Protein AF-A0AAU4M0Y1-F1 (afdb_monomer_lite)

pLDDT: mean 75.31, std 27.26, range [20.7, 96.94]

Structure (mmCIF, N/CA/C/O backbone):
data_AF-A0AAU4M0Y1-F1
#
_entry.id   AF-A0AAU4M0Y1-F1
#
loop_
_atom_site.group_PDB
_atom_site.id
_atom_site.type_symbol
_atom_site.label_atom_id
_atom_site.label_alt_id
_atom_site.label_comp_id
_atom_site.label_asym_id
_atom_site.label_entity_id
_atom_site.label_seq_id
_atom_site.pdbx_PDB_ins_code
_atom_site.Cartn_x
_atom_site.Cartn_y
_atom_site.Cartn_z
_atom_site.occupancy
_atom_site.B_iso_or_equiv
_atom_site.auth_seq_id
_atom_site.auth_comp_id
_atom_site.auth_asym_id
_atom_site.auth_atom_id
_atom_site.pdbx_PDB_model_num
ATOM 1 N N . MET A 1 1 ? 3.001 1.649 -2.201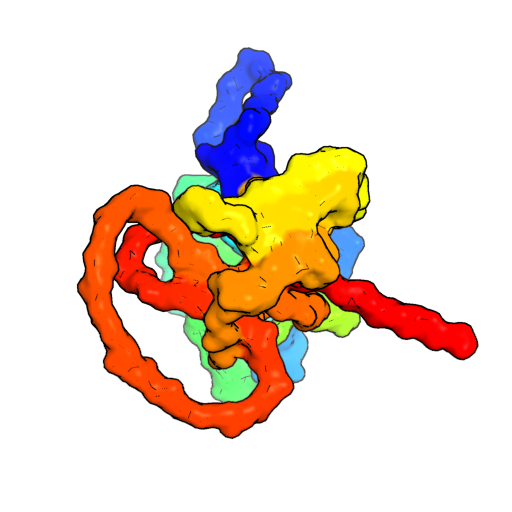 1.00 66.94 1 MET A N 1
ATOM 2 C CA . MET A 1 1 ? 3.760 1.224 -3.394 1.00 66.94 1 MET A CA 1
ATOM 3 C C . MET A 1 1 ? 4.485 2.400 -4.055 1.00 66.94 1 MET A C 1
ATOM 5 O O . MET A 1 1 ? 5.676 2.559 -3.821 1.00 66.94 1 MET A O 1
ATOM 9 N N . GLY A 1 2 ? 3.824 3.231 -4.867 1.00 78.31 2 GLY A N 1
ATOM 10 C CA . GLY A 1 2 ? 4.431 4.336 -5.617 1.00 78.31 2 GLY A CA 1
ATOM 11 C C . GLY A 1 2 ? 5.090 5.412 -4.747 1.00 78.31 2 GLY A C 1
ATOM 12 O O . GLY A 1 2 ? 6.121 5.948 -5.150 1.00 78.31 2 GLY A O 1
ATOM 13 N N . LEU A 1 3 ? 4.563 5.682 -3.545 1.00 83.44 3 LEU A N 1
ATOM 14 C CA . LEU A 1 3 ? 5.224 6.556 -2.562 1.00 83.44 3 LEU A CA 1
ATOM 15 C C . LEU A 1 3 ? 6.291 5.828 -1.728 1.00 83.44 3 LEU A C 1
ATOM 17 O O . LEU A 1 3 ? 7.414 6.308 -1.588 1.00 83.44 3 LEU A O 1
ATOM 21 N N . SER A 1 4 ? 5.916 4.686 -1.152 1.00 83.62 4 SER A N 1
ATOM 22 C CA . SER A 1 4 ? 6.562 4.025 -0.005 1.00 83.62 4 SER A CA 1
ATOM 23 C C . SER A 1 4 ? 7.632 2.978 -0.354 1.00 83.62 4 SER A C 1
ATOM 25 O O . SER A 1 4 ? 8.444 2.618 0.507 1.00 83.62 4 SER A O 1
ATOM 27 N N . TRP A 1 5 ? 7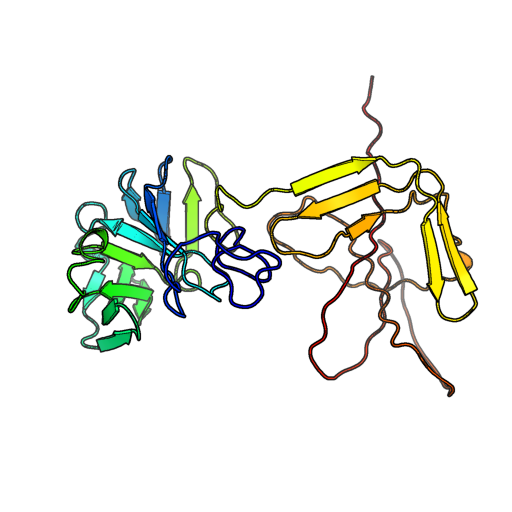.662 2.483 -1.599 1.00 80.38 5 TRP A N 1
ATOM 28 C CA . TRP A 1 5 ? 8.404 1.277 -1.989 1.00 80.38 5 TRP A CA 1
ATOM 29 C C . TRP A 1 5 ? 9.468 1.516 -3.079 1.00 80.38 5 TRP A C 1
ATOM 31 O O . TRP A 1 5 ? 9.304 2.351 -3.967 1.00 80.38 5 TRP A O 1
ATOM 41 N N . GLN A 1 6 ? 10.553 0.729 -3.022 1.00 83.12 6 GLN A N 1
ATOM 42 C CA . GLN A 1 6 ? 11.731 0.735 -3.915 1.00 83.12 6 GLN A CA 1
ATOM 43 C C . GLN A 1 6 ? 12.396 2.099 -4.168 1.00 83.12 6 GLN A C 1
ATOM 45 O O . GLN A 1 6 ? 13.455 2.355 -3.606 1.00 83.12 6 GLN A O 1
ATOM 50 N N . GLN A 1 7 ? 11.824 2.898 -5.072 1.00 84.62 7 GLN A N 1
ATOM 51 C CA . GLN A 1 7 ? 12.363 4.168 -5.578 1.00 84.62 7 GLN A CA 1
ATOM 52 C C . GLN A 1 7 ? 11.367 5.331 -5.430 1.00 84.62 7 GLN A C 1
ATOM 54 O O . GLN A 1 7 ? 11.648 6.441 -5.884 1.00 84.62 7 GLN A O 1
ATOM 59 N N . GLY A 1 8 ? 10.208 5.085 -4.804 1.00 84.75 8 GLY A N 1
ATOM 60 C CA . GLY A 1 8 ? 9.237 6.119 -4.452 1.00 84.75 8 GLY A CA 1
ATOM 61 C C . GLY A 1 8 ? 9.810 7.147 -3.462 1.00 84.75 8 GLY A C 1
ATOM 62 O O . GLY A 1 8 ? 10.750 6.824 -2.729 1.00 84.75 8 GLY A O 1
ATOM 63 N N . PRO A 1 9 ? 9.274 8.379 -3.417 1.00 87.00 9 PRO A N 1
ATOM 64 C CA . PRO A 1 9 ? 9.846 9.490 -2.651 1.00 87.00 9 PRO A CA 1
ATOM 65 C C . PRO A 1 9 ? 9.927 9.262 -1.132 1.00 87.00 9 PRO A C 1
ATOM 67 O O . PRO A 1 9 ? 10.815 9.817 -0.499 1.00 87.00 9 PRO A O 1
ATOM 70 N N . LEU A 1 10 ? 9.054 8.437 -0.540 1.00 86.69 10 LEU A N 1
ATOM 71 C CA . LEU A 1 10 ? 9.104 8.077 0.888 1.00 86.69 10 LEU A CA 1
ATOM 72 C C . LEU A 1 10 ? 9.943 6.815 1.157 1.00 86.69 10 LEU A C 1
ATOM 74 O O . LEU A 1 10 ? 10.062 6.380 2.300 1.00 86.69 10 LEU A O 1
ATOM 78 N N . SER A 1 11 ? 10.501 6.182 0.125 1.00 84.75 11 SER A N 1
ATOM 79 C CA . SER A 1 11 ? 11.307 4.969 0.270 1.00 84.75 11 SER A CA 1
ATOM 80 C C . SER A 1 11 ? 12.778 5.287 0.567 1.00 84.75 11 SER A C 1
ATOM 82 O O . SER A 1 11 ? 13.329 6.279 0.098 1.00 84.75 11 SER A O 1
ATOM 84 N N . ALA A 1 12 ? 13.464 4.383 1.271 1.00 80.69 12 ALA A N 1
ATOM 85 C CA . ALA A 1 12 ? 14.902 4.500 1.541 1.00 80.69 12 ALA A CA 1
ATOM 86 C C . ALA A 1 12 ? 15.802 4.366 0.286 1.00 80.69 12 ALA A C 1
ATOM 88 O O . ALA A 1 12 ? 17.021 4.462 0.401 1.00 80.69 12 ALA A O 1
ATOM 89 N N . GLY A 1 13 ? 15.220 4.112 -0.894 1.00 79.38 13 GLY A N 1
ATOM 90 C CA . GLY A 1 13 ? 15.908 4.016 -2.187 1.00 79.38 13 GLY A CA 1
ATOM 91 C C . GLY A 1 13 ? 15.445 5.060 -3.209 1.00 79.38 13 GLY A C 1
ATOM 92 O O . GLY A 1 13 ? 15.613 4.840 -4.410 1.00 79.38 13 GLY A O 1
ATOM 93 N N . ALA A 1 14 ? 14.837 6.163 -2.754 1.00 83.81 14 ALA A N 1
ATOM 94 C CA . ALA A 1 14 ? 14.358 7.248 -3.607 1.00 83.81 14 ALA A CA 1
ATOM 95 C C . ALA A 1 14 ? 15.442 7.758 -4.581 1.00 83.81 14 ALA A C 1
ATOM 97 O O . ALA A 1 14 ? 16.582 8.009 -4.194 1.00 83.81 14 ALA A O 1
ATOM 98 N N . ILE A 1 15 ? 15.072 7.936 -5.856 1.00 82.62 15 ILE A N 1
ATOM 99 C CA . ILE A 1 15 ? 15.963 8.523 -6.880 1.00 82.62 15 ILE A CA 1
ATOM 100 C C . ILE A 1 15 ? 16.085 10.047 -6.703 1.00 82.62 15 ILE A C 1
ATOM 102 O O . ILE A 1 15 ? 17.121 10.633 -7.015 1.00 82.62 15 ILE A O 1
ATOM 106 N N . GLY A 1 16 ? 15.014 10.693 -6.238 1.00 84.88 16 GLY A N 1
ATOM 107 C CA . GLY A 1 16 ? 14.979 12.123 -5.940 1.00 84.88 16 GLY A CA 1
ATOM 108 C C . GLY A 1 16 ? 15.247 12.426 -4.466 1.00 84.88 16 GLY A C 1
ATOM 109 O O . GLY A 1 16 ? 15.285 11.532 -3.626 1.00 84.88 16 GLY A O 1
ATOM 110 N N . HIS A 1 17 ? 15.369 13.713 -4.156 1.00 87.50 17 HIS A N 1
ATOM 111 C CA . HIS A 1 17 ? 15.377 14.242 -2.793 1.00 87.50 17 HIS A CA 1
ATOM 112 C C . HIS A 1 17 ? 14.301 15.327 -2.663 1.00 87.50 17 HIS A C 1
ATOM 114 O O . HIS A 1 17 ? 13.898 15.934 -3.657 1.00 87.50 17 HIS A O 1
ATOM 120 N N . PHE A 1 18 ? 13.839 15.577 -1.441 1.00 89.75 18 PHE A N 1
ATOM 121 C CA . PHE A 1 18 ? 12.934 16.688 -1.163 1.00 89.75 18 PHE A CA 1
ATOM 122 C C . PHE A 1 18 ? 13.712 18.006 -1.097 1.00 89.75 18 PHE A C 1
ATOM 124 O O . PHE A 1 18 ? 14.800 18.066 -0.528 1.00 89.75 18 PHE A O 1
ATOM 131 N N . LEU A 1 19 ? 13.139 19.067 -1.667 1.00 91.81 19 LEU A N 1
ATOM 132 C CA . LEU A 1 19 ? 13.702 20.417 -1.637 1.00 91.81 19 LEU A CA 1
ATOM 133 C C . LEU A 1 19 ? 13.168 21.170 -0.410 1.00 91.81 19 LEU A C 1
ATOM 135 O O . LEU A 1 19 ? 12.257 21.988 -0.520 1.00 91.81 19 LEU A O 1
ATOM 139 N N . THR A 1 20 ? 13.707 20.850 0.767 1.00 91.56 20 THR A N 1
ATOM 140 C CA . THR A 1 20 ? 13.341 21.469 2.052 1.00 91.56 20 THR A CA 1
ATOM 141 C C . THR A 1 20 ? 14.481 22.335 2.606 1.00 91.56 20 THR A C 1
ATOM 143 O O . THR A 1 20 ? 15.648 22.024 2.370 1.00 91.56 20 THR A O 1
ATOM 146 N N . PRO A 1 21 ? 14.180 23.420 3.351 1.00 90.00 21 PRO A N 1
ATOM 147 C CA . PRO A 1 21 ? 15.209 24.245 3.994 1.00 90.00 21 PRO A CA 1
ATOM 148 C C . PRO A 1 21 ? 15.873 23.536 5.186 1.00 90.00 21 PRO A C 1
ATOM 150 O O . PRO A 1 21 ? 17.018 23.829 5.517 1.00 90.00 21 PRO A O 1
ATOM 153 N N . GLU A 1 22 ? 15.163 22.593 5.809 1.00 91.56 22 GLU A N 1
ATOM 154 C CA . GLU A 1 22 ? 15.631 21.777 6.930 1.00 91.56 22 GLU A CA 1
ATOM 155 C C . GLU A 1 22 ? 15.702 20.290 6.530 1.00 91.56 22 GLU A C 1
ATOM 157 O O . GLU A 1 22 ? 14.944 19.857 5.650 1.00 91.56 22 GLU A O 1
ATOM 162 N N . PRO A 1 23 ? 16.582 19.478 7.151 1.00 85.75 23 PRO A N 1
ATOM 163 C CA . PRO A 1 23 ? 16.641 18.040 6.900 1.00 85.75 23 PRO A CA 1
ATOM 164 C C . PRO A 1 23 ? 15.363 17.324 7.357 1.00 85.75 23 PRO A C 1
ATOM 166 O O . PRO A 1 23 ? 14.960 17.431 8.514 1.00 85.75 23 PRO A O 1
ATOM 169 N N . LEU A 1 24 ? 14.757 16.535 6.468 1.00 85.94 24 LEU A N 1
ATOM 170 C CA . LEU A 1 24 ? 13.619 15.679 6.815 1.00 85.94 24 LEU A CA 1
ATOM 171 C C . LEU A 1 24 ? 14.018 14.524 7.758 1.00 85.94 24 LEU A C 1
ATOM 173 O O . LEU A 1 24 ? 15.169 14.072 7.735 1.00 85.94 24 LEU A O 1
ATOM 177 N N . PRO A 1 25 ? 13.074 13.993 8.561 1.00 86.06 25 PRO A N 1
ATOM 178 C CA . PRO A 1 25 ? 13.318 12.817 9.392 1.00 86.06 25 PRO A CA 1
ATOM 179 C C . PRO A 1 25 ? 13.668 11.583 8.545 1.00 86.06 25 PRO A C 1
ATOM 181 O O . PRO A 1 25 ? 13.141 11.384 7.453 1.00 86.06 25 PRO A O 1
ATOM 184 N N . GLN A 1 26 ? 14.503 10.690 9.095 1.00 81.88 26 GLN A N 1
ATOM 185 C CA . GLN A 1 26 ? 14.948 9.446 8.431 1.00 81.88 26 GLN A CA 1
ATOM 186 C C . GLN A 1 26 ? 13.803 8.511 7.996 1.00 81.88 26 GLN A C 1
ATOM 188 O O . GLN A 1 26 ? 14.001 7.626 7.164 1.00 81.88 26 GLN A O 1
ATOM 193 N N . ARG A 1 27 ? 12.625 8.660 8.606 1.00 85.50 27 ARG A N 1
ATOM 194 C CA . ARG A 1 27 ? 11.377 7.999 8.230 1.00 85.50 27 ARG A CA 1
ATOM 195 C C . ARG A 1 27 ? 10.296 9.069 8.221 1.00 85.50 27 ARG A C 1
ATOM 197 O O . ARG A 1 27 ? 9.998 9.636 9.267 1.00 85.50 27 ARG A O 1
ATOM 204 N N . LEU A 1 28 ? 9.734 9.329 7.047 1.00 88.50 28 LEU A N 1
ATOM 205 C CA . LEU A 1 28 ? 8.568 10.185 6.879 1.00 88.50 28 LEU A CA 1
ATOM 206 C C . LEU A 1 28 ? 7.362 9.283 6.622 1.00 88.50 28 LEU A C 1
ATOM 208 O O . LEU A 1 28 ? 7.306 8.602 5.598 1.00 88.50 28 LEU A O 1
ATOM 212 N N . LEU A 1 29 ? 6.441 9.236 7.580 1.00 90.81 29 LEU A N 1
ATOM 213 C CA . LEU A 1 29 ? 5.142 8.598 7.391 1.00 90.81 29 LEU A CA 1
ATOM 214 C C . LEU A 1 29 ? 4.234 9.550 6.609 1.00 90.81 29 LEU A C 1
ATOM 216 O O . LEU A 1 29 ? 4.338 10.767 6.757 1.00 90.81 29 LEU A O 1
ATOM 220 N N . PHE A 1 30 ? 3.340 8.995 5.798 1.00 91.38 30 PHE A N 1
ATOM 221 C CA . PHE A 1 30 ? 2.279 9.751 5.143 1.00 91.38 30 PHE A CA 1
ATOM 222 C C . PHE A 1 30 ? 0.971 8.979 5.270 1.00 91.38 30 PHE A C 1
ATOM 224 O O . PHE A 1 30 ? 0.942 7.777 5.009 1.00 91.38 30 PHE A O 1
ATOM 231 N N . ALA A 1 31 ? -0.089 9.665 5.676 1.00 92.56 31 ALA A N 1
ATOM 232 C CA . ALA A 1 31 ? -1.438 9.133 5.742 1.00 92.56 31 ALA A CA 1
ATOM 233 C C . ALA A 1 31 ? -2.330 9.927 4.780 1.00 92.56 31 ALA A C 1
ATOM 235 O O . ALA A 1 31 ? -2.195 11.147 4.673 1.00 92.56 31 ALA A O 1
ATOM 236 N N . GLU A 1 32 ? -3.231 9.248 4.072 1.00 92.38 32 GLU A N 1
ATOM 237 C CA . GLU A 1 32 ? -4.265 9.911 3.274 1.00 92.38 32 GLU A CA 1
ATOM 238 C C . GLU A 1 32 ? -5.636 9.251 3.424 1.00 92.38 32 GLU A C 1
ATOM 240 O O . GLU A 1 32 ? -5.755 8.058 3.696 1.00 92.38 32 GLU A O 1
ATOM 245 N N . TRP A 1 33 ? -6.688 10.036 3.201 1.00 92.62 33 TRP A N 1
ATOM 246 C CA . TRP A 1 33 ? -8.061 9.544 3.131 1.00 92.62 33 TRP A CA 1
ATOM 247 C C . TRP A 1 33 ? -8.299 8.784 1.827 1.00 92.62 33 TRP A C 1
ATOM 249 O O . TRP A 1 33 ? -8.140 9.339 0.734 1.00 92.62 33 TRP A O 1
ATOM 259 N N . LEU A 1 34 ? -8.738 7.531 1.934 1.00 90.75 34 LEU A N 1
ATOM 260 C CA . LEU A 1 34 ? -9.094 6.712 0.785 1.00 90.75 34 LEU A CA 1
ATOM 261 C C . LEU A 1 34 ? -10.359 7.272 0.126 1.00 90.75 34 LEU A C 1
ATOM 263 O O . LEU A 1 34 ? -11.446 7.244 0.689 1.00 90.75 34 LEU A O 1
ATOM 267 N N . ARG A 1 35 ? -10.232 7.768 -1.107 1.00 88.31 35 ARG A N 1
ATOM 268 C CA . ARG A 1 35 ? -11.318 8.441 -1.852 1.00 88.31 35 ARG A CA 1
ATOM 269 C C . ARG A 1 35 ? -12.340 7.477 -2.480 1.00 88.31 35 ARG A C 1
ATOM 271 O O . ARG A 1 35 ? -12.851 7.760 -3.561 1.00 88.31 35 ARG A O 1
ATOM 278 N N . ARG A 1 36 ? -12.544 6.312 -1.866 1.00 90.75 36 ARG A N 1
ATOM 279 C CA . ARG A 1 36 ? -13.401 5.214 -2.334 1.00 90.75 36 ARG A CA 1
ATOM 280 C C . ARG A 1 36 ? -13.689 4.251 -1.186 1.00 90.75 36 ARG A C 1
ATOM 282 O O . ARG A 1 36 ? -12.865 4.097 -0.285 1.00 90.75 36 ARG A O 1
ATOM 289 N N . ARG A 1 37 ? -14.831 3.582 -1.249 1.00 94.44 37 ARG A N 1
ATOM 290 C CA . ARG A 1 37 ? -15.280 2.607 -0.259 1.00 94.44 37 ARG A CA 1
ATOM 291 C C . ARG A 1 37 ? -14.366 1.387 -0.235 1.00 94.44 37 ARG A C 1
ATOM 293 O O . ARG A 1 37 ? -13.999 0.861 -1.288 1.00 94.44 37 ARG A O 1
ATOM 300 N N . MET A 1 38 ? -14.049 0.889 0.955 1.00 94.94 38 MET A N 1
ATOM 301 C CA . MET A 1 38 ? -13.261 -0.326 1.140 1.00 94.94 38 MET A CA 1
ATOM 302 C C . MET A 1 38 ? -13.944 -1.281 2.115 1.00 94.94 38 MET A C 1
ATOM 304 O O . MET A 1 38 ? -14.586 -0.859 3.074 1.00 94.94 38 MET A O 1
ATOM 308 N N . ARG A 1 39 ? -13.837 -2.586 1.842 1.00 95.94 39 ARG A N 1
ATOM 309 C CA . ARG A 1 39 ? -14.589 -3.629 2.555 1.00 95.94 39 ARG A CA 1
ATOM 310 C C . ARG A 1 39 ? -13.750 -4.880 2.786 1.00 95.94 39 ARG A C 1
ATOM 312 O O . ARG A 1 39 ? -12.937 -5.246 1.933 1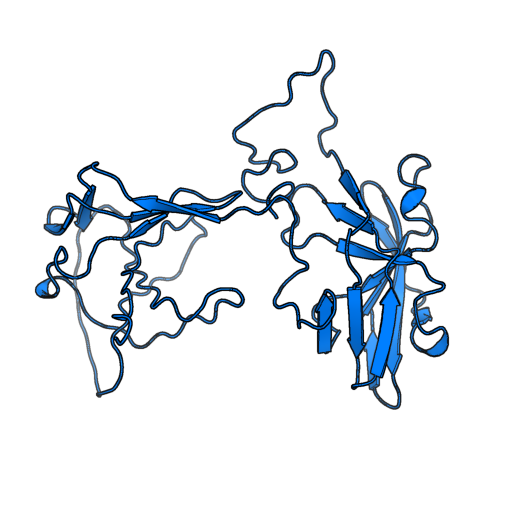.00 95.94 39 ARG A O 1
ATOM 319 N N . VAL A 1 40 ? -13.968 -5.559 3.910 1.00 95.88 40 VAL A N 1
ATOM 320 C CA . VAL A 1 40 ? -13.188 -6.729 4.353 1.00 95.88 40 VAL A CA 1
ATOM 321 C C . VAL A 1 40 ? -14.104 -7.933 4.559 1.00 95.88 40 VAL A C 1
ATOM 323 O O . VAL A 1 40 ? -15.144 -7.825 5.209 1.00 95.88 40 VAL A O 1
ATOM 326 N N . LYS A 1 41 ? -13.715 -9.093 4.012 1.00 95.44 41 LYS A N 1
ATOM 327 C CA . LYS A 1 41 ? -14.487 -10.340 4.081 1.00 95.44 41 LYS A CA 1
ATOM 328 C C . LYS A 1 41 ? -13.723 -11.456 4.796 1.00 95.44 41 LYS A C 1
ATOM 330 O O . LYS A 1 41 ? -12.579 -11.756 4.438 1.00 95.44 41 LYS A O 1
ATOM 335 N N . PHE A 1 42 ? -14.380 -12.105 5.755 1.00 96.25 42 PHE A N 1
ATOM 336 C CA . PHE A 1 42 ? -13.848 -13.224 6.535 1.00 96.25 42 PHE A CA 1
ATOM 337 C C . PHE A 1 42 ? -14.964 -14.222 6.875 1.00 96.25 42 PHE A C 1
ATOM 339 O O . PHE A 1 42 ? -16.046 -13.831 7.302 1.00 96.25 42 PHE A O 1
ATOM 346 N N . ASN A 1 43 ? -14.706 -15.510 6.640 1.00 94.50 43 ASN A N 1
ATOM 347 C CA . ASN A 1 43 ? -15.674 -16.609 6.722 1.00 94.50 43 ASN A CA 1
ATOM 348 C C . ASN A 1 43 ? -16.990 -16.333 5.964 1.00 94.50 43 ASN A C 1
ATOM 350 O O . ASN A 1 43 ? -18.083 -16.579 6.460 1.00 94.50 43 ASN A O 1
ATOM 354 N N . ASP A 1 44 ? -16.861 -15.752 4.769 1.00 91.75 44 ASP A N 1
ATOM 355 C CA . ASP A 1 44 ? -17.954 -15.260 3.919 1.00 91.75 44 ASP A CA 1
ATOM 356 C C . ASP A 1 44 ? -18.883 -14.171 4.508 1.00 91.75 44 ASP A C 1
ATOM 358 O O . ASP A 1 44 ? -19.766 -13.688 3.789 1.00 91.75 44 ASP A O 1
ATOM 362 N N . THR A 1 45 ? -18.603 -13.671 5.713 1.00 94.31 45 THR A N 1
ATOM 363 C CA . THR A 1 45 ? -19.214 -12.473 6.317 1.00 94.31 45 THR A CA 1
ATOM 364 C C . THR A 1 45 ? -18.417 -11.210 5.967 1.00 94.31 45 THR A C 1
ATOM 366 O O . THR A 1 45 ? -17.193 -11.251 5.819 1.00 94.31 45 THR A O 1
ATOM 369 N N . TRP A 1 46 ? -19.100 -10.071 5.824 1.00 96.00 46 TRP A N 1
ATOM 370 C CA . TRP A 1 46 ? -18.465 -8.750 5.767 1.00 96.00 46 TRP A CA 1
ATOM 371 C C . TRP A 1 46 ? -18.207 -8.265 7.193 1.00 96.00 46 TRP A C 1
ATOM 373 O O . TRP A 1 46 ? -19.162 -8.064 7.932 1.00 96.00 46 TRP A O 1
ATOM 383 N N . ILE A 1 47 ? -16.939 -8.108 7.575 1.00 96.38 47 ILE A N 1
ATOM 384 C CA . ILE A 1 47 ? -16.553 -7.736 8.951 1.00 96.38 47 ILE A CA 1
ATOM 385 C C . ILE A 1 47 ? -16.176 -6.257 9.097 1.00 96.38 47 ILE A C 1
ATOM 387 O O . ILE A 1 47 ? -16.059 -5.768 10.214 1.00 96.38 47 ILE A O 1
ATOM 391 N N . ALA A 1 48 ? -15.948 -5.561 7.982 1.00 96.75 48 ALA A N 1
ATOM 392 C CA . ALA A 1 48 ? -15.728 -4.120 7.939 1.00 96.75 48 ALA A CA 1
ATOM 393 C C . ALA A 1 48 ? -16.167 -3.570 6.575 1.00 96.75 48 ALA A C 1
ATOM 395 O O . ALA A 1 48 ? -15.910 -4.207 5.544 1.00 96.75 48 ALA A O 1
ATOM 396 N N . ASP A 1 49 ? -16.819 -2.410 6.561 1.00 96.94 49 ASP A N 1
ATOM 397 C CA . ASP A 1 49 ? -17.372 -1.784 5.355 1.00 96.94 49 ASP A CA 1
ATOM 398 C C . ASP A 1 49 ? -17.433 -0.258 5.546 1.00 96.94 49 ASP A C 1
ATOM 400 O O . ASP A 1 49 ? -18.266 0.234 6.298 1.00 96.94 49 ASP A O 1
ATOM 404 N N . SER A 1 50 ? -16.512 0.484 4.918 1.00 96.81 50 SER A N 1
ATOM 405 C CA . SER A 1 50 ? -16.247 1.891 5.253 1.00 96.81 50 SER A CA 1
ATOM 406 C C . SER A 1 50 ? -15.928 2.757 4.032 1.00 96.81 50 SER A C 1
ATOM 408 O O . SER A 1 50 ? -15.186 2.350 3.135 1.00 96.81 50 SER A O 1
ATOM 410 N N . GLU A 1 51 ? -16.427 3.994 4.038 1.00 95.94 51 GLU A N 1
ATOM 411 C CA . GLU A 1 51 ? -15.993 5.099 3.159 1.00 95.94 51 GLU A CA 1
ATOM 412 C C . GLU A 1 51 ? -15.010 6.057 3.870 1.00 95.94 51 GLU A C 1
ATOM 414 O O . GLU A 1 51 ? -14.460 6.970 3.261 1.00 95.94 51 GLU A O 1
ATOM 419 N N . ASN A 1 52 ? -14.757 5.831 5.162 1.00 95.50 52 ASN A N 1
ATOM 420 C CA . ASN A 1 52 ? -14.025 6.698 6.087 1.00 95.50 52 ASN A CA 1
ATOM 421 C C . ASN A 1 52 ? -12.628 6.121 6.415 1.00 95.50 52 ASN A C 1
ATOM 423 O O . ASN A 1 52 ? -12.158 6.203 7.549 1.00 95.50 52 ASN A O 1
ATOM 427 N N . VAL A 1 53 ? 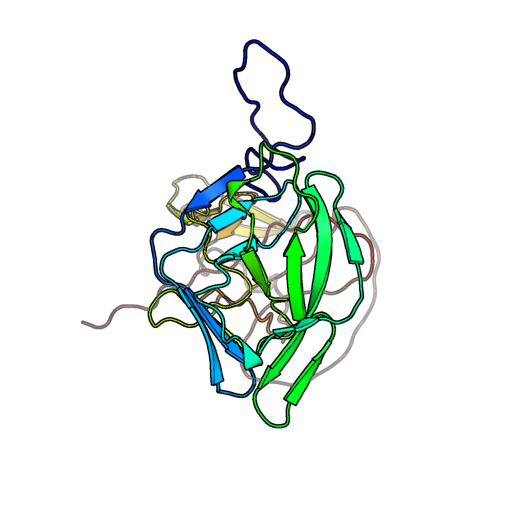-11.964 5.477 5.446 1.00 95.12 53 VAL A N 1
ATOM 428 C CA . VAL A 1 53 ? -10.694 4.741 5.635 1.00 95.12 53 VAL A CA 1
ATOM 429 C C . VAL A 1 53 ? -9.477 5.645 5.426 1.00 95.12 53 VAL A C 1
ATOM 431 O O . VAL A 1 53 ? -9.423 6.410 4.463 1.00 95.12 53 VAL A O 1
ATOM 434 N N . ILE A 1 54 ? -8.456 5.508 6.278 1.00 94.62 54 ILE A N 1
ATOM 435 C CA . ILE A 1 54 ? -7.138 6.140 6.087 1.00 94.62 54 ILE A CA 1
ATOM 436 C C . ILE A 1 54 ? -6.145 5.103 5.557 1.00 94.62 54 ILE A C 1
ATOM 438 O O . ILE A 1 54 ? -6.034 4.021 6.122 1.00 94.62 54 ILE A O 1
ATOM 442 N N . VAL A 1 55 ? -5.377 5.413 4.514 1.00 92.44 55 VAL A N 1
ATOM 443 C CA . VAL A 1 55 ? -4.244 4.589 4.068 1.00 92.44 55 VAL A CA 1
ATOM 444 C C . VAL A 1 55 ? -2.948 5.159 4.632 1.00 92.44 55 VAL A C 1
ATOM 446 O O . VAL A 1 55 ? -2.598 6.307 4.369 1.00 92.44 55 VAL A O 1
ATOM 449 N N . LEU A 1 56 ? -2.214 4.339 5.387 1.00 92.25 56 LEU A N 1
ATOM 450 C CA . LEU A 1 56 ? -0.889 4.666 5.905 1.00 92.25 56 LEU A CA 1
ATOM 451 C C . LEU A 1 56 ? 0.213 4.128 4.980 1.00 92.25 56 LEU A C 1
ATOM 453 O O . LEU A 1 56 ? 0.343 2.918 4.758 1.00 92.25 56 LEU A O 1
ATOM 457 N N . HIS A 1 57 ? 1.064 5.037 4.516 1.00 90.44 57 HIS A N 1
ATOM 458 C CA . HIS A 1 57 ? 2.247 4.774 3.709 1.00 90.44 57 HIS A CA 1
ATOM 459 C C . HIS A 1 57 ? 3.507 4.826 4.585 1.00 90.44 57 HIS A C 1
ATOM 461 O O . HIS A 1 57 ? 3.992 5.893 4.964 1.00 90.44 57 HIS A O 1
ATOM 467 N N . GLU A 1 58 ? 4.069 3.656 4.894 1.00 88.38 58 GLU A N 1
ATOM 468 C CA . GLU A 1 58 ? 5.299 3.539 5.683 1.00 88.38 58 GLU A CA 1
ATOM 469 C C . GLU A 1 58 ? 6.548 3.339 4.799 1.00 88.38 58 GLU A C 1
ATOM 471 O O . GLU A 1 58 ? 6.557 2.432 3.957 1.00 88.38 58 GLU A O 1
ATOM 476 N N . PRO A 1 59 ? 7.653 4.078 5.036 1.00 84.88 59 PRO A N 1
ATOM 477 C CA . PRO A 1 59 ? 8.929 3.872 4.354 1.00 84.88 59 PRO A CA 1
ATOM 478 C C . PRO A 1 59 ? 9.404 2.419 4.418 1.00 84.88 59 PRO A C 1
ATOM 480 O O . PRO A 1 59 ? 9.675 1.889 5.502 1.00 84.88 59 PRO A O 1
ATOM 483 N N . GLY A 1 60 ? 9.540 1.787 3.249 1.00 74.31 60 GLY A N 1
ATOM 484 C CA . GLY A 1 60 ? 10.045 0.421 3.120 1.00 74.31 60 GLY A CA 1
ATOM 485 C C . GLY A 1 60 ? 9.012 -0.691 3.329 1.00 74.31 60 GLY A C 1
ATOM 486 O O . GLY A 1 60 ? 9.410 -1.854 3.387 1.00 74.31 60 GLY A O 1
ATOM 487 N N . ARG A 1 61 ? 7.706 -0.389 3.406 1.00 76.56 61 ARG A N 1
ATOM 488 C CA . ARG A 1 61 ? 6.654 -1.418 3.312 1.00 76.56 61 ARG A CA 1
ATOM 489 C C . ARG A 1 61 ? 6.175 -1.611 1.874 1.00 76.56 61 ARG A C 1
ATOM 491 O O . ARG A 1 61 ? 6.097 -0.670 1.093 1.00 76.56 61 ARG A O 1
ATOM 498 N N . TYR A 1 62 ? 5.870 -2.864 1.533 1.00 62.78 62 TYR A N 1
ATOM 499 C CA . TYR A 1 62 ? 5.378 -3.258 0.207 1.00 62.78 62 TYR A CA 1
ATOM 500 C C . TYR A 1 62 ? 3.870 -3.012 0.035 1.00 62.78 62 TYR A C 1
ATOM 502 O O . TYR A 1 62 ? 3.432 -2.587 -1.028 1.00 62.78 62 TYR A O 1
ATOM 510 N N . ARG A 1 63 ? 3.088 -3.274 1.089 1.00 72.56 63 ARG A N 1
ATOM 511 C CA . ARG A 1 63 ? 1.653 -2.975 1.182 1.00 72.56 63 ARG A CA 1
ATOM 512 C C . ARG A 1 63 ? 1.479 -1.705 2.006 1.00 72.56 63 ARG A C 1
ATOM 514 O O . ARG A 1 63 ? 2.036 -1.622 3.099 1.00 72.56 63 ARG A O 1
ATOM 521 N N . ASP A 1 64 ? 0.682 -0.783 1.491 1.00 79.12 64 ASP A N 1
ATOM 522 C CA . ASP A 1 64 ? 0.148 0.361 2.225 1.00 79.12 64 ASP A CA 1
ATOM 523 C C . ASP A 1 64 ? -1.055 -0.105 3.069 1.00 79.12 64 ASP A C 1
ATOM 525 O O . ASP A 1 64 ? -1.788 -1.015 2.664 1.00 79.12 64 ASP A O 1
ATOM 529 N N . SER A 1 65 ? -1.203 0.439 4.275 1.00 86.19 65 SER A N 1
ATOM 530 C CA . SER A 1 65 ? -2.023 -0.158 5.340 1.00 86.19 65 SER A CA 1
ATOM 531 C C . SER A 1 65 ? -3.353 0.600 5.512 1.00 86.19 65 SER A C 1
ATOM 533 O O . SER A 1 65 ? -3.307 1.754 5.934 1.00 86.19 65 SER A O 1
ATOM 535 N N . PRO A 1 66 ? -4.519 0.009 5.180 1.00 92.69 66 PRO A N 1
ATOM 536 C CA . PRO A 1 66 ? -5.837 0.623 5.337 1.00 92.69 66 PRO A CA 1
ATOM 537 C C . PRO A 1 66 ? -6.356 0.517 6.781 1.00 92.69 66 PRO A C 1
ATOM 539 O O . PRO A 1 66 ? -6.584 -0.573 7.297 1.00 92.69 66 PRO A O 1
ATOM 542 N N . TYR A 1 67 ? -6.582 1.669 7.401 1.00 95.25 67 TYR A N 1
ATOM 543 C CA . TYR A 1 67 ? -7.063 1.853 8.764 1.00 95.25 67 TYR A CA 1
ATOM 544 C C . TYR A 1 67 ? -8.540 2.274 8.765 1.00 95.25 67 TYR A C 1
ATOM 546 O O . TYR A 1 67 ? -8.892 3.443 8.553 1.00 95.25 67 TYR A O 1
ATOM 554 N N . PHE A 1 68 ? -9.401 1.288 9.000 1.00 96.94 68 PHE A N 1
ATOM 555 C CA . PHE A 1 68 ? -10.850 1.418 9.151 1.00 96.94 68 PHE A CA 1
ATOM 556 C C . PHE A 1 68 ? -11.168 2.045 10.515 1.00 96.94 68 PHE A C 1
ATOM 558 O O . PHE A 1 68 ? -10.518 1.674 11.494 1.00 96.94 68 PHE A O 1
ATOM 565 N N . PRO A 1 69 ? -12.124 2.979 10.623 1.00 96.88 69 PRO A N 1
ATOM 566 C CA . PRO A 1 69 ? -12.555 3.488 11.920 1.00 96.88 69 PRO A CA 1
ATOM 567 C C . PRO A 1 69 ? -13.350 2.397 12.652 1.00 96.88 69 PRO A C 1
ATOM 569 O O . PRO A 1 69 ? -13.981 1.552 12.010 1.00 96.88 69 PRO A O 1
ATOM 572 N N . ARG A 1 70 ? -13.288 2.356 13.986 1.00 94.81 70 ARG A N 1
ATOM 573 C CA . ARG A 1 70 ? -13.832 1.215 14.737 1.00 94.81 70 ARG A CA 1
ATOM 574 C C . ARG A 1 70 ? -15.360 1.095 14.667 1.00 94.81 70 ARG A C 1
ATOM 576 O O . ARG A 1 70 ? -15.856 -0.016 14.806 1.00 94.81 70 ARG A O 1
ATOM 583 N N . GLU A 1 71 ? -16.088 2.178 14.396 1.00 95.31 71 GLU A N 1
ATOM 584 C CA . GLU A 1 71 ? -17.538 2.147 14.158 1.00 95.31 71 GLU A CA 1
ATOM 585 C C . GLU A 1 71 ? -17.955 1.431 12.856 1.00 95.31 71 GLU A C 1
ATOM 587 O O . GLU A 1 71 ? -19.070 0.920 12.784 1.00 95.31 71 GLU A O 1
ATOM 592 N N . ASP A 1 72 ? -17.062 1.329 11.863 1.00 96.69 72 ASP A N 1
ATOM 593 C CA . ASP A 1 72 ? -17.322 0.651 10.579 1.00 96.69 72 ASP A CA 1
ATOM 594 C C . ASP A 1 72 ? -16.845 -0.822 10.576 1.00 96.69 72 ASP A C 1
ATOM 596 O O . ASP A 1 72 ? -16.732 -1.455 9.518 1.00 96.69 72 ASP A O 1
ATOM 600 N N . VAL A 1 73 ? -16.530 -1.373 11.755 1.00 96.62 73 VAL A N 1
ATOM 601 C CA . VAL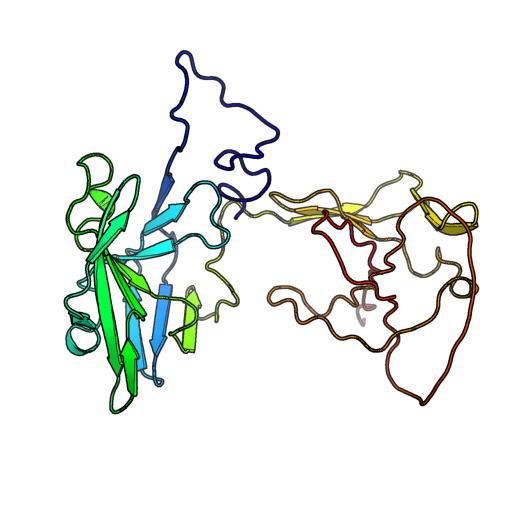 A 1 73 ? -16.093 -2.761 11.973 1.00 96.62 73 VAL A CA 1
ATOM 602 C C . VAL A 1 73 ? -17.103 -3.482 12.868 1.00 96.62 73 VAL A C 1
ATOM 604 O O . VAL A 1 73 ? -17.539 -2.942 13.880 1.00 96.62 73 VAL A O 1
ATOM 607 N N . ASP A 1 74 ? -17.451 -4.724 12.525 1.00 94.75 74 ASP A N 1
ATOM 608 C CA . ASP A 1 74 ? -18.362 -5.559 13.317 1.00 94.75 74 ASP A CA 1
ATOM 609 C C . ASP A 1 74 ? -17.819 -5.754 14.748 1.00 94.75 74 ASP A C 1
ATOM 611 O O . ASP A 1 74 ? -16.758 -6.354 14.955 1.00 94.75 74 ASP A O 1
ATOM 615 N N . GLU A 1 75 ? -18.560 -5.254 15.746 1.00 85.31 75 GLU A N 1
ATOM 616 C CA . GLU A 1 75 ? -18.196 -5.320 17.168 1.00 85.31 75 GLU A CA 1
ATOM 617 C C . GLU A 1 75 ? -17.918 -6.755 17.645 1.00 85.31 75 GLU A C 1
ATOM 619 O O . GLU A 1 75 ? -17.066 -6.975 18.509 1.00 85.31 75 GLU A O 1
ATOM 624 N N . THR A 1 76 ? -18.612 -7.742 17.070 1.00 90.56 76 THR A N 1
ATOM 625 C CA . THR A 1 76 ? -18.483 -9.161 17.424 1.00 90.56 76 THR A CA 1
ATOM 626 C C . THR A 1 76 ? -17.294 -9.838 16.744 1.00 90.56 76 THR A C 1
ATOM 628 O O . THR A 1 76 ? -16.832 -10.885 17.207 1.00 90.56 76 THR A O 1
ATOM 631 N N . ALA A 1 77 ? -16.751 -9.236 15.681 1.00 93.00 77 ALA A N 1
ATOM 632 C CA . ALA A 1 77 ? -15.639 -9.801 14.929 1.00 93.00 77 ALA A CA 1
ATOM 633 C C . ALA A 1 77 ? -14.271 -9.590 15.601 1.00 93.00 77 ALA A C 1
ATOM 635 O O . ALA A 1 77 ? -13.343 -10.331 15.284 1.00 93.00 77 ALA A O 1
ATOM 636 N N . LEU A 1 78 ? -14.108 -8.620 16.514 1.00 94.69 78 LEU A N 1
ATOM 637 C CA . LEU A 1 78 ? -12.810 -8.262 17.110 1.00 94.69 78 LEU A CA 1
ATOM 638 C C . LEU A 1 78 ? -12.675 -8.648 18.592 1.00 94.69 78 LEU A C 1
ATOM 640 O O . LEU A 1 78 ? -13.004 -7.869 19.487 1.00 94.69 78 LEU A O 1
ATOM 644 N N . VAL A 1 79 ? -12.049 -9.796 18.868 1.00 94.50 79 VAL A N 1
ATOM 645 C CA . VAL A 1 79 ? -11.725 -10.229 20.241 1.00 94.50 79 VAL A CA 1
ATOM 646 C C . VAL A 1 79 ? -10.297 -9.794 20.623 1.00 94.50 79 VAL A C 1
ATOM 648 O O . VAL A 1 79 ? -9.347 -10.166 19.924 1.00 94.50 79 VAL A O 1
ATOM 651 N N . PRO A 1 80 ? -10.086 -9.031 21.719 1.00 93.62 80 PRO A N 1
ATOM 652 C CA . PRO A 1 80 ? -8.747 -8.648 22.170 1.00 93.62 80 PRO A CA 1
ATOM 653 C C . PRO A 1 80 ? -7.893 -9.877 22.513 1.00 93.62 80 PRO A C 1
ATOM 655 O O . PRO A 1 80 ? -8.266 -10.682 23.362 1.00 93.62 80 PRO A O 1
ATOM 658 N N . SER A 1 81 ? -6.709 -10.011 21.906 1.00 90.62 81 SER A N 1
ATOM 659 C CA . SER A 1 81 ? -5.823 -11.166 22.163 1.00 90.62 81 SER A CA 1
ATOM 660 C C . SER A 1 81 ? -4.923 -11.007 23.400 1.00 90.62 81 SER A C 1
ATOM 662 O O . SER A 1 81 ? -4.083 -11.862 23.672 1.00 90.62 81 SER A O 1
ATOM 664 N N . GLY A 1 82 ? -5.013 -9.871 24.105 1.00 88.25 82 GLY A N 1
ATOM 665 C CA . GLY A 1 82 ? -4.095 -9.482 25.186 1.00 88.25 82 GLY A CA 1
ATOM 666 C C . GLY A 1 82 ? -2.653 -9.194 24.732 1.00 88.25 82 GLY A C 1
ATOM 667 O O . GLY A 1 82 ? -1.825 -8.769 25.536 1.00 88.25 82 GLY A O 1
ATOM 668 N N . LYS A 1 83 ? -2.328 -9.407 23.451 1.00 92.25 83 LYS A N 1
ATOM 669 C CA . LYS A 1 83 ? -0.990 -9.198 22.900 1.00 92.25 83 LYS A CA 1
ATOM 670 C C . LYS A 1 83 ? -0.793 -7.759 22.438 1.00 92.25 83 LYS A C 1
ATOM 672 O O . LYS A 1 83 ? -1.490 -7.284 21.546 1.00 92.25 83 LYS A O 1
ATOM 677 N N . ILE A 1 84 ? 0.255 -7.133 22.963 1.00 94.69 84 ILE A N 1
ATOM 678 C CA . ILE A 1 84 ? 0.748 -5.821 22.541 1.00 94.69 84 ILE A CA 1
ATOM 679 C C . ILE A 1 84 ? 2.123 -5.992 21.873 1.00 94.69 84 ILE A C 1
ATOM 681 O O . ILE A 1 84 ? 2.909 -6.865 22.251 1.00 94.69 84 ILE A O 1
ATOM 685 N N . THR A 1 85 ? 2.420 -5.180 20.859 1.00 94.19 85 THR A N 1
ATOM 686 C CA . THR A 1 85 ? 3.762 -5.035 20.266 1.00 94.19 85 THR A CA 1
ATOM 687 C C . THR A 1 85 ? 4.079 -3.566 20.034 1.00 94.19 85 THR A C 1
ATOM 689 O O . THR A 1 85 ? 3.194 -2.824 19.633 1.00 94.19 85 THR A O 1
ATOM 692 N N . HIS A 1 86 ? 5.332 -3.150 20.201 1.00 93.19 86 HIS A N 1
ATOM 693 C CA . HIS A 1 86 ? 5.721 -1.754 20.005 1.00 93.19 86 HIS A CA 1
ATOM 694 C C . HIS A 1 86 ? 6.071 -1.446 18.536 1.00 93.19 86 HIS A C 1
ATOM 696 O O . HIS A 1 86 ? 6.909 -2.129 17.940 1.00 93.19 86 HIS A O 1
ATOM 702 N N . HIS A 1 87 ? 5.462 -0.410 17.958 1.00 90.31 87 HIS A N 1
ATOM 703 C CA . HIS A 1 87 ? 5.787 0.120 16.636 1.00 90.31 87 HIS A CA 1
ATOM 704 C C . HIS A 1 87 ? 6.753 1.302 16.748 1.00 90.31 87 HIS A C 1
ATOM 706 O O . HIS A 1 87 ? 6.453 2.290 17.414 1.00 90.31 87 HIS A O 1
ATOM 712 N N . LYS A 1 88 ? 7.892 1.223 16.041 1.00 87.94 88 LYS A N 1
ATOM 713 C CA . LYS A 1 88 ? 9.028 2.159 16.163 1.00 87.94 88 LYS A CA 1
ATOM 714 C C . LYS A 1 88 ? 8.621 3.637 16.191 1.00 87.94 88 LYS A C 1
ATOM 716 O O . LYS A 1 88 ? 9.200 4.403 16.952 1.00 87.94 88 LYS A O 1
ATOM 721 N N . ASP A 1 89 ? 7.701 4.025 15.313 1.00 87.38 89 ASP A N 1
ATOM 722 C CA . ASP A 1 89 ? 7.360 5.429 15.066 1.00 87.38 89 ASP A CA 1
ATOM 723 C C . ASP A 1 89 ? 5.923 5.787 15.509 1.00 87.38 89 ASP A C 1
ATOM 725 O O . ASP A 1 89 ? 5.551 6.951 15.443 1.00 87.38 89 ASP A O 1
ATOM 729 N N . LEU A 1 90 ? 5.112 4.805 15.946 1.00 90.62 90 LEU A N 1
ATOM 730 C CA . LEU A 1 90 ? 3.674 4.980 16.257 1.00 90.62 90 LEU A CA 1
ATOM 731 C C . LEU A 1 90 ? 3.256 4.458 17.646 1.00 90.62 90 LEU A C 1
ATOM 733 O O . LEU A 1 90 ? 2.073 4.468 17.971 1.00 90.62 90 LEU A O 1
ATOM 737 N N . GLY A 1 91 ? 4.206 4.020 18.474 1.00 91.56 91 GLY A N 1
ATOM 738 C CA . GLY A 1 91 ? 3.914 3.519 19.815 1.00 91.56 91 GLY A CA 1
ATOM 739 C C . GLY A 1 91 ? 3.292 2.123 19.810 1.00 91.56 91 GLY A C 1
ATOM 740 O O . GLY A 1 91 ? 3.519 1.316 18.908 1.00 91.56 91 GLY A O 1
ATOM 741 N N . ASP A 1 92 ? 2.556 1.790 20.862 1.00 95.00 92 ASP A N 1
ATOM 742 C CA . ASP A 1 92 ? 2.085 0.425 21.086 1.00 95.00 92 ASP A CA 1
ATOM 743 C C . ASP A 1 92 ? 0.921 0.036 20.169 1.00 95.00 92 ASP A C 1
ATOM 745 O O . ASP A 1 92 ? 0.073 0.847 19.807 1.00 95.00 92 ASP A O 1
ATOM 749 N N . THR A 1 93 ? 0.914 -1.235 19.776 1.00 95.19 93 THR A N 1
ATOM 750 C CA . THR A 1 93 ? -0.026 -1.845 18.833 1.00 95.19 93 THR A CA 1
ATOM 751 C C . THR A 1 93 ? -0.700 -3.038 19.506 1.00 95.19 93 THR A C 1
ATOM 753 O O . THR A 1 93 ? -0.026 -4.034 19.800 1.00 95.19 93 THR A O 1
ATOM 756 N N . ALA A 1 94 ? -2.004 -2.954 19.763 1.00 95.69 94 ALA A N 1
ATOM 757 C CA . ALA A 1 94 ? -2.788 -4.050 20.327 1.00 95.69 94 ALA A CA 1
ATOM 758 C C . ALA A 1 94 ? -3.299 -4.973 19.213 1.00 95.69 94 ALA A C 1
ATOM 760 O O . ALA A 1 94 ? -3.769 -4.514 18.174 1.00 95.69 94 ALA A O 1
ATOM 761 N N . TRP A 1 95 ? -3.196 -6.287 19.423 1.00 96.38 95 TRP A N 1
ATOM 762 C CA . TRP A 1 95 ? -3.594 -7.296 18.441 1.00 96.38 95 TRP A CA 1
ATOM 763 C C . TRP A 1 95 ? -4.937 -7.936 18.781 1.00 96.38 95 TRP A C 1
ATOM 765 O O . TRP A 1 95 ? -5.213 -8.292 19.931 1.00 96.38 95 TRP A O 1
ATOM 775 N N . TYR A 1 96 ? -5.712 -8.200 17.737 1.00 96.19 96 TYR A N 1
ATOM 776 C CA . TYR A 1 96 ? -7.028 -8.817 17.801 1.00 96.19 96 TYR A CA 1
ATOM 777 C C . TYR A 1 96 ? -7.041 -10.182 17.112 1.00 96.19 96 TYR A C 1
ATOM 779 O O . TYR A 1 96 ? -6.381 -10.408 16.090 1.00 96.19 96 TYR A O 1
ATOM 787 N N . THR A 1 97 ? -7.814 -11.098 17.683 1.00 96.44 97 THR A N 1
ATOM 788 C CA . THR A 1 97 ? -8.281 -12.307 17.004 1.00 96.44 97 THR A CA 1
ATOM 789 C C . THR A 1 97 ? -9.553 -11.935 16.255 1.00 96.44 97 THR A C 1
ATOM 791 O O . THR A 1 97 ? -10.465 -11.361 16.850 1.00 96.44 97 THR A O 1
ATOM 794 N N . VAL A 1 98 ? -9.604 -12.235 14.956 1.00 96.56 98 VAL A N 1
ATOM 795 C CA . VAL A 1 98 ? -10.798 -11.985 14.138 1.00 96.56 98 VAL A CA 1
ATOM 796 C C . VAL A 1 98 ? -11.683 -13.226 14.147 1.00 96.56 98 VAL A C 1
ATOM 798 O O . VAL A 1 98 ? -11.185 -14.334 13.933 1.00 96.56 98 VAL A O 1
ATOM 801 N N . HIS A 1 99 ? -12.977 -13.038 14.392 1.00 95.50 99 HIS A N 1
ATOM 802 C CA . HIS A 1 99 ? -14.004 -14.077 14.437 1.00 95.50 99 HIS A CA 1
ATOM 803 C C . HIS A 1 99 ? -15.099 -13.817 13.392 1.00 95.50 99 HIS A C 1
ATOM 805 O O . HIS A 1 99 ? -15.435 -12.671 13.114 1.00 95.50 99 HIS A O 1
ATOM 811 N N . ALA A 1 100 ? -15.672 -14.884 12.832 1.00 93.62 100 ALA A N 1
ATOM 812 C CA . ALA A 1 100 ? -16.946 -14.847 12.111 1.00 93.62 100 ALA A CA 1
ATOM 813 C C . ALA A 1 100 ? -17.563 -16.255 12.103 1.00 93.62 100 ALA A C 1
ATOM 815 O O . ALA A 1 100 ? -17.027 -17.173 11.473 1.00 93.62 100 ALA A O 1
ATOM 816 N N . GLY A 1 101 ? -18.677 -16.444 12.815 1.00 89.00 101 GLY A N 1
ATOM 817 C CA . GLY A 1 101 ? -19.230 -17.779 13.076 1.00 89.00 101 GLY A CA 1
ATOM 818 C C . GLY A 1 101 ? -18.201 -18.693 13.756 1.00 89.00 101 GLY A C 1
ATOM 819 O O . GLY A 1 101 ? -17.451 -18.252 14.625 1.00 89.00 101 GLY A O 1
ATOM 820 N N . ASP A 1 102 ? -18.117 -19.949 13.315 1.00 90.25 102 ASP A N 1
ATOM 821 C CA . ASP A 1 102 ? -17.219 -20.960 13.898 1.00 90.25 102 ASP A CA 1
ATOM 822 C C . ASP A 1 102 ? -15.720 -20.737 13.604 1.00 90.25 102 ASP A C 1
ATOM 824 O O . ASP A 1 102 ? -14.866 -21.451 14.135 1.00 90.25 102 ASP A O 1
ATOM 828 N N . ARG A 1 103 ? -15.363 -19.771 12.742 1.00 94.62 103 ARG A N 1
ATOM 829 C CA . ARG A 1 103 ? -13.971 -19.504 12.356 1.00 94.62 103 ARG A CA 1
ATOM 830 C C . ARG A 1 103 ? -13.385 -18.349 13.163 1.00 94.62 103 ARG A C 1
ATOM 832 O O . ARG A 1 103 ? -13.916 -17.242 13.165 1.00 94.62 103 ARG A O 1
ATOM 839 N N . ALA A 1 104 ? -12.222 -18.603 13.754 1.00 94.88 104 ALA A N 1
ATOM 840 C CA . ALA A 1 104 ? -11.359 -17.608 14.380 1.00 94.88 104 ALA A CA 1
ATOM 841 C C . ALA A 1 104 ? -9.995 -17.562 13.672 1.00 94.88 104 ALA A C 1
ATOM 843 O O . ALA A 1 104 ? -9.558 -18.546 13.069 1.00 94.88 104 ALA A O 1
ATOM 844 N N . THR A 1 105 ? -9.281 -16.441 13.739 1.00 96.00 105 THR A N 1
ATOM 845 C CA . THR A 1 105 ? -7.859 -16.368 13.367 1.00 96.00 105 THR A CA 1
ATOM 846 C C . THR A 1 105 ? -7.138 -15.360 14.256 1.00 96.00 105 THR A C 1
ATOM 848 O O . THR A 1 105 ? -7.493 -14.184 14.303 1.00 96.00 105 THR A O 1
ATOM 851 N N . GLU A 1 106 ? -6.127 -15.828 14.991 1.00 95.06 106 GLU A N 1
ATOM 852 C CA . GLU A 1 106 ? -5.330 -14.991 15.890 1.00 95.06 106 GLU A CA 1
ATOM 853 C C . GLU A 1 106 ? -4.508 -13.949 15.129 1.00 95.06 106 GLU A C 1
ATOM 855 O O . GLU A 1 106 ? -3.997 -14.217 14.039 1.00 95.06 106 GLU A O 1
ATOM 860 N N . ARG A 1 107 ? -4.295 -12.784 15.758 1.00 92.75 107 ARG A N 1
ATOM 861 C CA . ARG A 1 107 ? -3.435 -11.705 15.234 1.00 92.75 107 ARG A CA 1
ATOM 862 C C . ARG A 1 107 ? -3.834 -11.265 13.818 1.00 92.75 107 ARG A C 1
ATOM 864 O O . ARG A 1 107 ? -2.984 -10.922 12.995 1.00 92.75 107 ARG A O 1
ATOM 871 N N . ALA A 1 108 ? -5.132 -11.313 13.544 1.00 94.94 108 ALA A N 1
ATOM 872 C CA . ALA A 1 108 ? -5.717 -11.070 12.236 1.00 94.94 108 ALA A CA 1
ATOM 873 C C . ALA A 1 108 ? -6.137 -9.606 12.026 1.00 94.94 108 ALA A C 1
ATOM 875 O O . ALA A 1 108 ? -6.365 -9.213 10.885 1.00 94.94 108 ALA A O 1
ATOM 876 N N . ALA A 1 109 ? -6.166 -8.801 13.090 1.00 96.00 109 ALA A N 1
ATOM 877 C CA . ALA A 1 109 ? -6.298 -7.347 13.044 1.00 96.00 109 ALA A CA 1
ATOM 878 C C . ALA A 1 109 ? -5.466 -6.684 14.157 1.00 96.00 109 ALA A C 1
ATOM 880 O O . ALA A 1 109 ? -5.032 -7.364 15.097 1.00 96.00 109 ALA A O 1
ATOM 881 N N . TRP A 1 110 ? -5.224 -5.377 14.053 1.00 95.88 110 TRP A N 1
ATOM 882 C CA . TRP A 1 110 ? -4.547 -4.579 15.080 1.00 95.88 110 TRP A CA 1
ATOM 883 C C . TRP A 1 110 ? -4.975 -3.106 15.057 1.00 95.88 110 TRP A C 1
ATOM 885 O O . TRP A 1 110 ? -5.399 -2.595 14.022 1.00 95.88 110 TRP A O 1
ATOM 895 N N . GLU A 1 111 ? -4.792 -2.428 16.189 1.00 95.75 111 GLU A N 1
ATOM 896 C CA . GLU A 1 111 ? -4.976 -0.978 16.362 1.00 95.75 111 GLU A CA 1
ATOM 897 C C . GLU A 1 111 ? -3.765 -0.381 17.100 1.00 95.75 111 GLU A C 1
ATOM 899 O O . GLU A 1 111 ? -3.036 -1.109 17.783 1.00 95.75 111 GLU A O 1
ATOM 904 N N . PHE A 1 112 ? -3.540 0.930 16.997 1.00 95.06 112 PHE A N 1
ATOM 905 C CA . PHE A 1 112 ? -2.527 1.618 17.805 1.00 95.06 112 PHE A CA 1
ATOM 906 C C . PHE A 1 112 ? -3.151 2.184 19.085 1.00 95.06 112 PHE A C 1
ATOM 908 O O . PHE A 1 112 ? -4.168 2.864 19.023 1.00 95.06 112 PHE A O 1
ATOM 915 N N . THR A 1 113 ? -2.535 1.927 20.242 1.00 93.75 113 THR A N 1
ATOM 916 C CA . THR A 1 113 ? -3.082 2.287 21.569 1.00 93.75 113 THR A CA 1
ATOM 917 C C . THR A 1 113 ? -2.269 3.343 22.318 1.00 93.75 113 THR A C 1
ATOM 919 O O . THR A 1 113 ? -2.740 3.875 23.318 1.00 93.75 113 THR A O 1
ATOM 922 N N . SER A 1 114 ? -1.050 3.643 21.857 1.00 93.12 114 SER A N 1
ATOM 923 C CA . SER A 1 114 ? -0.152 4.637 22.472 1.00 93.12 114 SER A CA 1
ATOM 924 C C . SER A 1 114 ? 0.403 5.601 21.413 1.00 93.12 114 SER A C 1
ATOM 926 O O . SER A 1 114 ? 1.614 5.824 21.339 1.00 93.12 114 SER A O 1
ATOM 928 N N . LEU A 1 115 ? -0.473 6.119 20.544 1.00 93.12 115 LEU A N 1
ATOM 929 C CA . LEU A 1 115 ? -0.093 6.978 19.419 1.00 93.12 115 LEU A CA 1
ATOM 930 C C . LEU A 1 115 ? 0.597 8.278 19.877 1.00 93.12 115 LEU A C 1
ATOM 932 O O . LEU A 1 115 ? 0.133 8.931 20.816 1.00 93.12 115 LEU A O 1
ATOM 936 N N . PRO A 1 116 ? 1.660 8.730 19.185 1.00 93.12 116 PRO A N 1
ATOM 937 C CA . PRO A 1 116 ? 2.153 10.090 19.344 1.00 93.12 116 PRO A CA 1
ATOM 938 C C . PRO A 1 116 ? 1.146 11.079 18.737 1.00 93.12 116 PRO A C 1
ATOM 940 O O . PRO A 1 116 ? 0.568 10.821 17.685 1.00 93.12 116 PRO A O 1
ATOM 943 N N . GLY A 1 117 ? 0.982 12.259 19.345 1.00 91.88 117 GLY A N 1
ATOM 944 C CA . GLY A 1 117 ? -0.065 13.220 18.955 1.00 91.88 117 GLY A CA 1
ATOM 945 C C . GLY A 1 117 ? -0.021 13.734 17.505 1.00 91.88 117 GLY A C 1
ATOM 946 O O . GLY A 1 117 ? -1.017 14.266 17.028 1.00 91.88 117 GLY A O 1
ATOM 947 N N . HIS A 1 118 ? 1.090 13.554 16.780 1.00 89.94 118 HIS A N 1
ATOM 948 C CA . HIS A 1 118 ? 1.176 13.869 15.346 1.00 89.94 118 HIS A CA 1
ATOM 949 C C . HIS A 1 118 ? 0.522 12.811 14.437 1.00 89.94 118 HIS A C 1
ATOM 951 O O . HIS A 1 118 ? 0.375 13.060 13.248 1.00 89.94 118 HIS A O 1
ATOM 957 N N . ALA A 1 119 ? 0.163 11.643 14.978 1.00 93.81 119 ALA A N 1
ATOM 958 C CA . ALA A 1 119 ? -0.468 10.527 14.273 1.00 93.81 119 ALA A CA 1
ATOM 959 C C . ALA A 1 119 ? -1.887 10.231 14.804 1.00 93.81 119 ALA A C 1
ATOM 961 O O . ALA A 1 119 ? -2.421 9.146 14.585 1.00 93.81 119 ALA A O 1
ATOM 962 N N . ALA A 1 120 ? -2.503 11.189 15.508 1.00 93.88 120 ALA A N 1
ATOM 963 C CA . ALA A 1 120 ? -3.815 11.041 16.146 1.00 93.88 120 ALA A CA 1
ATOM 964 C C . ALA A 1 120 ? -4.977 10.783 15.160 1.00 93.88 120 ALA A C 1
ATOM 966 O O . ALA A 1 120 ? -6.043 10.348 15.573 1.00 93.88 120 ALA A O 1
ATOM 967 N N . GLU A 1 121 ? -4.779 10.990 13.855 1.00 93.50 121 GLU A N 1
ATOM 968 C CA . GLU A 1 121 ? -5.738 10.577 12.817 1.00 93.50 121 GLU A CA 1
ATOM 969 C C . GLU A 1 121 ? -5.934 9.048 12.742 1.00 93.50 121 GLU A C 1
ATOM 971 O O . GLU A 1 121 ? -6.975 8.581 12.277 1.00 93.50 121 GLU A O 1
ATOM 976 N N . LEU A 1 122 ? -4.952 8.277 13.231 1.00 94.94 122 LEU A N 1
ATOM 977 C CA . LEU A 1 122 ? -4.990 6.817 13.337 1.00 94.94 122 LEU A CA 1
ATOM 978 C C . LEU A 1 122 ? -5.644 6.310 14.636 1.00 94.94 122 LEU A C 1
ATOM 980 O O . LEU A 1 122 ? -5.732 5.096 14.824 1.00 94.94 122 LEU A O 1
ATOM 984 N N . ASP A 1 123 ? -6.071 7.204 15.533 1.00 94.81 123 ASP A N 1
ATOM 985 C CA . ASP A 1 123 ? -6.686 6.820 16.806 1.00 94.81 123 ASP A CA 1
ATOM 986 C C . ASP A 1 123 ? -8.056 6.162 16.589 1.00 94.81 123 ASP A C 1
ATOM 988 O O . ASP A 1 123 ? -8.819 6.547 15.702 1.00 94.81 123 ASP A O 1
ATOM 992 N N . GLY A 1 124 ? -8.346 5.120 17.369 1.00 94.38 124 GLY A N 1
ATOM 993 C CA . GLY A 1 124 ? -9.549 4.302 17.203 1.00 94.38 124 GLY A CA 1
ATOM 994 C C . GLY A 1 124 ? -9.656 3.564 15.857 1.00 94.38 124 GLY A C 1
ATOM 995 O O . GLY A 1 124 ? -10.774 3.254 15.443 1.00 94.38 124 GLY A O 1
ATOM 996 N N . ARG A 1 125 ? -8.543 3.288 15.151 1.00 96.69 125 ARG A N 1
ATOM 997 C CA . ARG A 1 125 ? -8.562 2.625 13.829 1.00 96.69 125 ARG A CA 1
ATOM 998 C C . ARG A 1 125 ? -7.885 1.257 13.760 1.00 96.69 125 ARG A C 1
ATOM 1000 O O . ARG A 1 125 ? -6.841 1.022 14.364 1.00 96.69 125 ARG A O 1
ATOM 1007 N N . ILE A 1 126 ? -8.444 0.393 12.912 1.00 96.50 126 ILE A N 1
ATOM 1008 C CA . ILE A 1 126 ? -8.084 -1.018 12.730 1.00 96.50 126 ILE A CA 1
ATOM 1009 C C . ILE A 1 126 ? -7.509 -1.266 11.321 1.00 96.50 126 ILE A C 1
ATOM 1011 O O . ILE A 1 126 ? -8.164 -0.916 10.343 1.00 96.50 126 ILE A O 1
ATOM 1015 N N . ASP A 1 127 ? -6.358 -1.940 11.188 1.00 95.12 127 ASP A N 1
ATOM 1016 C CA . ASP A 1 127 ? -5.966 -2.638 9.939 1.00 95.12 127 ASP A CA 1
ATOM 1017 C C . ASP A 1 127 ? -6.016 -4.163 10.149 1.00 95.12 127 ASP A C 1
ATOM 1019 O O . ASP A 1 127 ? -5.854 -4.684 11.257 1.00 95.12 127 ASP A O 1
ATOM 1023 N N . PHE A 1 128 ? -6.249 -4.889 9.059 1.00 94.50 128 PHE A N 1
ATOM 1024 C CA . PHE A 1 128 ? -6.408 -6.334 8.999 1.00 94.50 128 PHE A CA 1
ATOM 1025 C C . PHE A 1 128 ? -5.206 -7.000 8.320 1.00 94.50 128 PHE A C 1
ATOM 1027 O O . PHE A 1 128 ? -4.723 -6.591 7.259 1.00 94.50 128 PHE A O 1
ATOM 1034 N N . ALA A 1 129 ? -4.751 -8.118 8.882 1.00 91.75 129 ALA A N 1
ATOM 1035 C CA . ALA A 1 129 ? -3.694 -8.931 8.303 1.00 91.75 129 ALA A CA 1
ATOM 1036 C C . ALA A 1 129 ? -4.170 -9.538 6.974 1.00 91.75 129 ALA A C 1
ATOM 1038 O O . ALA A 1 129 ? -4.954 -10.486 6.954 1.00 91.75 129 ALA A O 1
ATOM 1039 N N . TRP A 1 130 ? -3.652 -9.037 5.847 1.00 88.69 130 TRP A N 1
ATOM 1040 C CA . TRP A 1 130 ? -4.176 -9.374 4.511 1.00 88.69 130 TRP A CA 1
ATOM 1041 C C . TRP A 1 130 ? -4.192 -10.876 4.170 1.00 88.69 130 TRP A C 1
ATOM 1043 O O . TRP A 1 130 ? -4.952 -11.312 3.315 1.00 88.69 130 TRP A O 1
ATOM 1053 N N . ARG A 1 131 ? -3.344 -11.678 4.830 1.00 88.44 131 ARG A N 1
ATOM 1054 C CA . ARG A 1 131 ? -3.275 -13.143 4.668 1.00 88.44 131 ARG A CA 1
ATOM 1055 C C . ARG A 1 131 ? -4.195 -13.937 5.606 1.00 88.44 131 ARG A C 1
ATOM 1057 O O . ARG A 1 131 ? -4.269 -15.150 5.455 1.00 88.44 131 ARG A O 1
ATOM 1064 N N . ALA A 1 132 ? -4.822 -13.288 6.586 1.00 91.75 132 ALA A N 1
ATOM 1065 C CA . ALA A 1 132 ? -5.802 -13.897 7.486 1.00 91.75 132 ALA A CA 1
ATOM 1066 C C . ALA A 1 132 ? -7.239 -13.741 6.958 1.00 91.75 132 ALA A C 1
ATOM 1068 O O . ALA A 1 132 ? -8.075 -14.614 7.187 1.00 91.75 132 ALA A O 1
ATOM 1069 N N . MET A 1 133 ? -7.510 -12.637 6.252 1.00 93.25 133 MET A N 1
ATOM 1070 C CA . MET A 1 133 ? -8.796 -12.358 5.608 1.00 93.25 133 MET A CA 1
ATOM 1071 C C . MET A 1 133 ? -8.950 -13.150 4.307 1.00 93.25 133 MET A C 1
ATOM 1073 O O . MET A 1 133 ? -7.963 -13.454 3.636 1.00 93.25 133 MET A O 1
ATOM 1077 N N . ASP A 1 134 ? -10.191 -13.430 3.909 1.00 92.56 134 ASP A N 1
ATOM 1078 C CA . ASP A 1 134 ? -10.469 -14.171 2.674 1.00 92.56 134 ASP A CA 1
ATOM 1079 C C . ASP A 1 134 ? -10.479 -13.250 1.446 1.00 92.56 134 ASP A C 1
ATOM 1081 O O . ASP A 1 134 ? -10.083 -13.648 0.344 1.00 92.56 134 ASP A O 1
ATOM 1085 N N . ALA A 1 135 ? -10.919 -11.999 1.612 1.00 92.88 135 ALA A N 1
ATOM 1086 C CA . ALA A 1 135 ? -10.909 -10.994 0.555 1.00 92.88 135 ALA A CA 1
ATOM 1087 C C . ALA A 1 135 ? -10.971 -9.558 1.095 1.00 92.88 135 ALA A C 1
ATOM 1089 O O . ALA A 1 135 ? -11.547 -9.299 2.149 1.00 92.88 135 ALA A O 1
ATOM 1090 N N . PHE A 1 136 ? -10.449 -8.627 0.298 1.00 93.50 136 PHE A N 1
ATOM 1091 C CA . PHE A 1 136 ? -10.704 -7.193 0.412 1.00 93.50 136 PHE A CA 1
ATOM 1092 C C . PHE A 1 136 ? -11.344 -6.715 -0.889 1.00 93.50 136 PHE A C 1
ATOM 1094 O O . PHE A 1 136 ? -11.080 -7.288 -1.951 1.00 93.50 136 PHE A O 1
ATOM 1101 N N . TYR A 1 137 ? -12.167 -5.677 -0.803 1.00 93.94 137 TYR A N 1
ATOM 1102 C CA . TYR A 1 137 ? -12.837 -5.068 -1.945 1.00 93.94 137 TYR A CA 1
ATOM 1103 C C . TYR A 1 137 ? -12.682 -3.548 -1.902 1.00 93.94 137 TYR A C 1
ATOM 1105 O O . TYR A 1 137 ? -12.766 -2.955 -0.828 1.00 93.94 137 TYR A O 1
ATOM 1113 N N . GLU A 1 138 ? -12.463 -2.945 -3.066 1.00 91.44 138 GLU A N 1
ATOM 1114 C CA . GLU A 1 138 ? -12.575 -1.506 -3.318 1.00 91.44 138 GLU A CA 1
ATOM 1115 C C . GLU A 1 138 ? -13.842 -1.325 -4.158 1.00 91.44 138 GLU A C 1
ATOM 1117 O O . GLU A 1 138 ? -13.990 -1.956 -5.205 1.00 91.44 138 GLU A O 1
ATOM 1122 N N . GLU A 1 139 ? -14.799 -0.541 -3.665 1.00 92.06 139 GLU A N 1
ATOM 1123 C CA . GLU A 1 139 ? -16.176 -0.531 -4.173 1.00 92.06 139 GLU A CA 1
ATOM 1124 C C . GLU A 1 139 ? -16.757 -1.962 -4.285 1.00 92.06 139 GLU A C 1
ATOM 1126 O O . GLU A 1 139 ? -16.921 -2.667 -3.280 1.00 92.06 139 GLU A O 1
ATOM 1131 N N . ALA A 1 140 ? -17.071 -2.413 -5.503 1.00 92.19 140 ALA A N 1
ATOM 1132 C CA . ALA A 1 140 ? -17.547 -3.760 -5.815 1.00 92.19 140 ALA A CA 1
ATOM 1133 C C . ALA A 1 140 ? -16.428 -4.746 -6.212 1.00 92.19 140 ALA A C 1
ATOM 1135 O O . ALA A 1 140 ? -16.678 -5.952 -6.238 1.00 92.19 140 ALA A O 1
ATOM 1136 N N . ASP A 1 141 ? -15.216 -4.266 -6.500 1.00 91.81 141 ASP A N 1
ATOM 1137 C CA . ASP A 1 141 ? -14.152 -5.055 -7.122 1.00 91.81 141 ASP A CA 1
ATOM 1138 C C . ASP A 1 141 ? -13.221 -5.699 -6.090 1.00 91.81 141 ASP A C 1
ATOM 1140 O O . ASP A 1 141 ? -12.771 -5.067 -5.132 1.00 91.81 141 ASP A O 1
ATOM 1144 N N . ARG A 1 142 ? -12.907 -6.988 -6.281 1.00 91.31 142 ARG A N 1
ATOM 1145 C CA . ARG A 1 142 ? -12.029 -7.737 -5.369 1.00 91.31 142 ARG A CA 1
ATOM 1146 C C . ARG A 1 142 ? -10.569 -7.351 -5.586 1.00 91.31 142 ARG A C 1
ATOM 1148 O O . ARG A 1 142 ? -9.986 -7.646 -6.629 1.00 91.31 142 ARG A O 1
ATOM 1155 N N . ILE A 1 143 ? -9.949 -6.807 -4.548 1.00 86.44 143 ILE A N 1
ATOM 1156 C CA . ILE A 1 143 ? -8.541 -6.420 -4.554 1.00 86.44 143 ILE A CA 1
ATOM 1157 C C . ILE A 1 143 ? -7.655 -7.661 -4.397 1.00 86.44 143 ILE A C 1
ATOM 1159 O O . ILE A 1 143 ? -7.913 -8.533 -3.560 1.00 86.44 143 ILE A O 1
ATOM 1163 N N . LEU A 1 144 ? -6.563 -7.727 -5.162 1.00 80.00 144 LEU A N 1
ATOM 1164 C CA . LEU A 1 144 ? -5.595 -8.821 -5.110 1.00 80.00 144 LEU A CA 1
ATOM 1165 C C . LEU A 1 144 ? -4.216 -8.322 -4.647 1.00 80.00 144 LEU A C 1
ATOM 1167 O O . LEU A 1 144 ? -3.598 -7.472 -5.277 1.00 80.00 144 LEU A O 1
ATOM 1171 N N . GLY A 1 145 ? -3.700 -8.906 -3.561 1.00 72.88 145 GLY A N 1
ATOM 1172 C CA . GLY A 1 145 ? -2.346 -8.663 -3.038 1.00 72.88 145 GLY A CA 1
ATOM 1173 C C . GLY A 1 145 ? -2.211 -7.499 -2.046 1.00 72.88 145 GLY A C 1
ATOM 1174 O O . GLY A 1 145 ? -1.696 -7.715 -0.949 1.00 72.88 145 GLY A O 1
ATOM 1175 N N . HIS A 1 146 ? -2.649 -6.294 -2.413 1.00 74.62 146 HIS A N 1
ATOM 1176 C CA . HIS A 1 146 ? -2.635 -5.087 -1.569 1.00 74.62 146 HIS A CA 1
ATOM 1177 C C . HIS A 1 146 ? -3.643 -4.050 -2.093 1.00 74.62 146 HIS A C 1
ATOM 1179 O O . HIS A 1 146 ? -4.011 -4.121 -3.262 1.00 74.62 146 HIS A O 1
ATOM 1185 N N . ALA A 1 147 ? -4.048 -3.078 -1.263 1.00 72.69 147 ALA A N 1
ATOM 1186 C CA . ALA A 1 147 ? -4.888 -1.941 -1.672 1.00 72.69 147 ALA A CA 1
ATOM 1187 C C . ALA A 1 147 ? -4.297 -1.195 -2.885 1.00 72.69 147 ALA A C 1
ATOM 1189 O O . ALA A 1 147 ? -3.070 -1.173 -3.053 1.00 72.69 147 ALA A O 1
ATOM 1190 N N . ALA A 1 148 ? -5.132 -0.596 -3.739 1.00 75.19 148 ALA A N 1
ATOM 1191 C CA . ALA A 1 148 ? -4.627 0.134 -4.898 1.00 75.19 148 ALA A CA 1
ATOM 1192 C C . ALA A 1 148 ? -3.989 1.474 -4.478 1.00 75.19 148 ALA A C 1
ATOM 1194 O O . ALA A 1 148 ? -4.608 2.321 -3.842 1.00 75.19 148 ALA A O 1
ATOM 1195 N N . ASP A 1 149 ? -2.734 1.695 -4.856 1.00 78.62 149 ASP A N 1
ATOM 1196 C CA . ASP A 1 149 ? -2.001 2.919 -4.521 1.00 78.62 149 ASP A CA 1
ATOM 1197 C C . ASP A 1 149 ? -2.293 4.017 -5.559 1.00 78.62 149 ASP A C 1
ATOM 1199 O O . ASP A 1 149 ? -2.020 3.834 -6.748 1.00 78.62 149 ASP A O 1
ATOM 1203 N N . ALA A 1 150 ? -2.820 5.163 -5.112 1.00 81.12 150 ALA A N 1
ATOM 1204 C CA . ALA A 1 150 ? -3.196 6.294 -5.968 1.00 81.12 150 ALA A CA 1
ATOM 1205 C C . ALA A 1 150 ? -2.013 6.928 -6.735 1.00 81.12 150 ALA A C 1
ATOM 1207 O O . ALA A 1 150 ? -2.210 7.573 -7.766 1.00 81.12 150 ALA A O 1
ATOM 1208 N N . TYR A 1 151 ? -0.784 6.715 -6.265 1.00 84.94 151 TYR A N 1
ATOM 1209 C CA . TYR A 1 151 ? 0.470 7.205 -6.840 1.00 84.94 151 TYR A CA 1
ATOM 1210 C C . TYR A 1 151 ? 1.218 6.120 -7.639 1.00 84.94 151 TYR A C 1
ATOM 1212 O O . TYR A 1 151 ? 2.281 6.379 -8.225 1.00 84.94 151 TYR A O 1
ATOM 1220 N N . HIS A 1 152 ? 0.693 4.891 -7.693 1.00 85.25 152 HIS A N 1
ATOM 1221 C CA . HIS A 1 152 ? 1.234 3.845 -8.550 1.00 85.25 152 HIS A CA 1
ATOM 1222 C C . HIS A 1 152 ? 0.713 3.991 -9.985 1.00 85.25 152 HIS A C 1
ATOM 1224 O O . HIS A 1 152 ? -0.456 3.761 -10.284 1.00 85.25 152 HIS A O 1
ATOM 1230 N N . ARG A 1 153 ? 1.614 4.360 -10.895 1.00 87.62 153 ARG A N 1
ATOM 1231 C CA . ARG A 1 153 ? 1.334 4.640 -12.302 1.00 87.62 153 ARG A CA 1
ATOM 1232 C C . ARG A 1 153 ? 2.084 3.652 -13.185 1.00 87.62 153 ARG A C 1
ATOM 1234 O O . ARG A 1 153 ? 3.258 3.375 -12.943 1.00 87.62 153 ARG A O 1
ATOM 1241 N N . ILE A 1 154 ? 1.412 3.177 -14.232 1.00 90.31 154 ILE A N 1
ATOM 1242 C CA . ILE A 1 154 ? 2.002 2.376 -15.307 1.00 90.31 154 ILE A CA 1
ATOM 1243 C C . ILE A 1 154 ? 1.835 3.148 -16.616 1.00 90.31 154 ILE A C 1
ATOM 1245 O O . ILE A 1 154 ? 0.718 3.360 -17.081 1.00 90.31 154 ILE A O 1
ATOM 1249 N N . ASP A 1 155 ? 2.947 3.556 -17.219 1.00 92.88 155 ASP A N 1
ATOM 1250 C CA . ASP A 1 155 ? 2.996 4.053 -18.592 1.00 92.88 155 ASP A CA 1
ATOM 1251 C C . ASP A 1 155 ? 3.458 2.944 -19.528 1.00 92.88 155 ASP A C 1
ATOM 1253 O O . ASP A 1 155 ? 4.437 2.257 -19.244 1.00 92.88 155 ASP A O 1
ATOM 1257 N N . ILE A 1 156 ? 2.834 2.851 -20.699 1.00 95.12 156 ILE A N 1
ATOM 1258 C CA . ILE A 1 156 ? 3.330 2.066 -21.830 1.00 95.12 156 ILE A CA 1
ATOM 1259 C C . ILE A 1 156 ? 3.536 3.045 -22.984 1.00 95.12 156 ILE A C 1
ATOM 1261 O O . ILE A 1 156 ? 2.609 3.766 -23.354 1.00 95.12 156 ILE A O 1
ATOM 1265 N N . ARG A 1 157 ? 4.759 3.123 -23.516 1.00 96.50 157 ARG A N 1
ATOM 1266 C CA . ARG A 1 157 ? 5.149 4.072 -24.567 1.00 96.50 157 ARG A CA 1
ATOM 1267 C C . ARG A 1 157 ? 5.842 3.327 -25.707 1.00 96.50 157 ARG A C 1
ATOM 1269 O O . ARG A 1 157 ? 6.756 2.540 -25.472 1.00 96.50 157 ARG A O 1
ATOM 1276 N N . ASN A 1 158 ? 5.435 3.612 -26.939 1.00 94.94 158 ASN A N 1
ATOM 1277 C CA . ASN A 1 158 ? 6.203 3.236 -28.126 1.00 94.94 158 ASN A CA 1
ATOM 1278 C C . ASN A 1 158 ? 7.441 4.140 -28.217 1.00 94.94 158 ASN A C 1
ATOM 1280 O O . ASN A 1 158 ? 7.370 5.307 -27.820 1.00 94.94 158 ASN A O 1
ATOM 1284 N N . THR A 1 159 ? 8.551 3.643 -28.759 1.00 90.88 159 THR A N 1
ATOM 1285 C CA . THR A 1 159 ? 9.718 4.477 -29.074 1.00 90.88 159 THR A CA 1
ATOM 1286 C C . THR A 1 159 ? 10.395 4.036 -30.369 1.00 90.88 159 THR A C 1
ATOM 1288 O O . THR A 1 159 ? 10.361 2.877 -30.764 1.00 90.88 159 THR A O 1
ATOM 1291 N N . ASP A 1 160 ? 10.991 5.031 -31.005 1.00 92.56 160 ASP A N 1
ATOM 1292 C CA . ASP A 1 160 ? 11.925 5.047 -32.128 1.00 92.56 160 ASP A CA 1
ATOM 1293 C C . ASP A 1 160 ? 13.351 4.573 -31.784 1.00 92.56 160 ASP A C 1
ATOM 1295 O O . ASP A 1 160 ? 14.193 4.417 -32.667 1.00 92.56 160 ASP A O 1
ATOM 1299 N N . ARG A 1 161 ? 13.663 4.366 -30.499 1.00 93.62 161 ARG A N 1
ATOM 1300 C CA . ARG A 1 161 ? 14.988 3.916 -30.056 1.00 93.62 161 ARG A CA 1
ATOM 1301 C C . ARG A 1 161 ? 15.225 2.463 -30.443 1.00 93.62 161 ARG A C 1
ATOM 1303 O O . ARG A 1 161 ? 14.527 1.577 -29.955 1.00 93.62 161 ARG A O 1
ATOM 1310 N N . THR A 1 162 ? 16.291 2.204 -31.194 1.00 95.19 162 THR A N 1
ATOM 1311 C CA . THR A 1 162 ? 16.771 0.838 -31.411 1.00 95.19 162 THR A CA 1
ATOM 1312 C C . THR A 1 162 ? 17.165 0.176 -30.088 1.00 95.19 162 THR A C 1
ATOM 1314 O O . THR A 1 162 ? 17.977 0.711 -29.331 1.00 95.19 162 THR A O 1
ATOM 1317 N N . LEU A 1 163 ? 16.627 -1.015 -29.835 1.00 95.00 163 LEU A N 1
ATOM 1318 C CA . LEU A 1 163 ? 16.971 -1.874 -28.708 1.00 95.00 163 LEU A CA 1
ATOM 1319 C C . LEU A 1 163 ? 17.597 -3.169 -29.226 1.00 95.00 163 LEU A C 1
ATOM 1321 O O . LEU A 1 163 ? 16.990 -3.876 -30.029 1.00 95.00 163 LEU A O 1
ATOM 1325 N N . GLU A 1 164 ? 18.776 -3.513 -28.714 1.00 95.00 164 GLU A N 1
ATOM 1326 C CA . GLU A 1 164 ? 19.436 -4.795 -28.963 1.00 95.00 164 GLU A CA 1
ATOM 1327 C C . GLU A 1 164 ? 19.537 -5.586 -27.653 1.00 95.00 164 GLU A C 1
ATOM 1329 O O . GLU A 1 164 ? 20.053 -5.092 -26.649 1.00 95.00 164 GLU A O 1
ATOM 1334 N N . VAL A 1 165 ? 19.027 -6.816 -27.657 1.00 92.62 165 VAL A N 1
ATOM 1335 C CA . VAL A 1 165 ? 19.067 -7.745 -26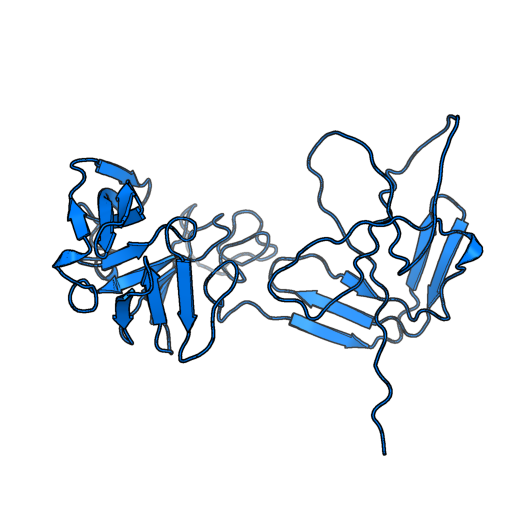.525 1.00 92.62 165 VAL A CA 1
ATOM 1336 C C . VAL A 1 165 ? 20.089 -8.827 -26.846 1.00 92.62 165 VAL A C 1
ATOM 1338 O O . VAL A 1 165 ? 19.897 -9.614 -27.776 1.00 92.62 165 VAL A O 1
ATOM 1341 N N . ARG A 1 166 ? 21.176 -8.869 -26.072 1.00 90.88 166 ARG A N 1
ATOM 1342 C CA . ARG A 1 166 ? 22.278 -9.823 -26.242 1.00 90.88 166 ARG A CA 1
ATOM 1343 C C . ARG A 1 166 ? 22.333 -10.822 -25.090 1.00 90.88 166 ARG A C 1
ATOM 1345 O O . ARG A 1 166 ? 22.072 -10.463 -23.942 1.00 90.88 166 ARG A O 1
ATOM 1352 N N . VAL A 1 167 ? 22.723 -12.053 -25.400 1.00 86.81 167 VAL A N 1
ATOM 1353 C CA . VAL A 1 167 ? 23.199 -13.049 -24.434 1.00 86.81 167 VAL A CA 1
ATOM 1354 C C . VAL A 1 167 ? 24.654 -13.330 -24.782 1.00 86.81 167 VAL A C 1
ATOM 1356 O O . VAL A 1 167 ? 24.947 -13.845 -25.862 1.00 86.81 167 VAL A O 1
ATOM 1359 N N . ASP A 1 168 ? 25.553 -12.918 -23.888 1.00 87.56 168 ASP A N 1
ATOM 1360 C CA . ASP A 1 168 ? 26.985 -12.783 -24.165 1.00 87.56 168 ASP A CA 1
ATOM 1361 C C . ASP A 1 168 ? 27.202 -12.033 -25.503 1.00 87.56 168 ASP A C 1
ATOM 1363 O O . ASP A 1 168 ? 26.703 -10.915 -25.669 1.00 87.56 168 ASP A O 1
ATOM 1367 N N . ASP A 1 169 ? 27.880 -12.637 -26.482 1.00 89.12 169 ASP A N 1
ATOM 1368 C CA . ASP A 1 169 ? 28.109 -12.034 -27.804 1.00 89.12 169 ASP A CA 1
ATOM 1369 C C . ASP A 1 169 ? 27.015 -12.315 -28.852 1.00 89.12 169 ASP A C 1
ATOM 1371 O O . ASP A 1 169 ? 27.103 -11.838 -29.985 1.00 89.12 169 ASP A O 1
ATOM 1375 N N . THR A 1 170 ? 25.960 -13.053 -28.495 1.00 88.88 170 THR A N 1
ATOM 1376 C CA . THR A 1 170 ? 24.869 -13.406 -29.418 1.00 88.88 170 THR A CA 1
ATOM 1377 C C . THR A 1 170 ? 23.719 -12.410 -29.311 1.00 88.88 170 THR A C 1
ATOM 1379 O O . THR A 1 170 ? 23.149 -12.228 -28.235 1.00 88.88 170 THR A O 1
ATOM 1382 N N . VAL A 1 171 ? 23.325 -11.795 -30.430 1.00 92.25 171 VAL A N 1
ATOM 1383 C CA . VAL A 1 171 ? 22.081 -11.012 -30.513 1.00 92.25 171 VAL A CA 1
ATOM 1384 C C . VAL A 1 171 ? 20.894 -11.975 -30.519 1.00 92.25 171 VAL A C 1
ATOM 1386 O O . VAL A 1 171 ? 20.794 -12.831 -31.392 1.00 92.25 171 VAL A O 1
ATOM 1389 N N . VAL A 1 172 ? 20.000 -11.831 -29.543 1.00 93.50 172 VAL A N 1
ATOM 1390 C CA . VAL A 1 172 ? 18.789 -12.655 -29.386 1.00 93.50 172 VAL A CA 1
ATOM 1391 C C . VAL A 1 172 ? 17.545 -11.909 -29.872 1.00 93.50 172 VAL A C 1
ATOM 1393 O O . VAL A 1 172 ? 16.616 -12.531 -30.382 1.00 93.50 172 VAL A O 1
ATOM 1396 N N . ALA A 1 173 ? 17.533 -10.579 -29.761 1.00 93.25 173 ALA A N 1
ATOM 1397 C CA . ALA A 1 173 ? 16.532 -9.727 -30.393 1.00 93.25 173 ALA A CA 1
ATOM 1398 C C . ALA A 1 173 ? 17.129 -8.369 -30.776 1.00 93.25 173 ALA A C 1
ATOM 1400 O O . ALA A 1 173 ? 17.995 -7.852 -30.066 1.00 93.25 173 ALA A O 1
ATOM 1401 N N . ARG A 1 174 ? 16.641 -7.764 -31.861 1.00 94.56 174 ARG A N 1
ATOM 1402 C CA . ARG A 1 174 ? 16.976 -6.387 -32.246 1.00 94.56 174 ARG A CA 1
ATOM 1403 C C . ARG A 1 174 ? 15.760 -5.716 -32.874 1.00 94.56 174 ARG A C 1
ATOM 1405 O O . ARG A 1 174 ? 15.333 -6.114 -33.949 1.00 94.56 174 ARG A O 1
ATOM 1412 N N . SER A 1 175 ? 15.237 -4.693 -32.204 1.00 93.69 175 SER A N 1
ATOM 1413 C CA . SER A 1 175 ? 14.014 -3.985 -32.590 1.00 93.69 175 SER A CA 1
ATOM 1414 C C . SER A 1 175 ? 14.270 -2.495 -32.772 1.00 93.69 175 SER A C 1
ATOM 1416 O O . SER A 1 175 ? 14.953 -1.884 -31.953 1.00 93.69 175 SER A O 1
ATOM 1418 N N . GLU A 1 176 ? 13.674 -1.901 -33.803 1.00 95.81 176 GLU A N 1
ATOM 1419 C CA . GLU A 1 176 ? 13.623 -0.444 -34.012 1.00 95.81 176 GLU A CA 1
ATOM 1420 C C . GLU A 1 176 ? 12.267 0.153 -33.592 1.00 95.81 176 GLU A C 1
ATOM 1422 O O . GLU A 1 176 ? 12.082 1.369 -33.623 1.00 95.81 176 GLU A O 1
ATOM 1427 N N . HIS A 1 177 ? 11.331 -0.696 -33.147 1.00 93.75 177 HIS A N 1
ATOM 1428 C CA . HIS A 1 177 ? 10.011 -0.317 -32.632 1.00 93.75 177 HIS A CA 1
ATOM 1429 C C . HIS A 1 177 ? 9.690 -0.982 -31.271 1.00 93.75 177 HIS A C 1
ATOM 1431 O O . HIS A 1 177 ? 8.600 -1.545 -31.104 1.00 93.75 177 HIS A O 1
ATOM 1437 N N . PRO A 1 178 ? 10.605 -0.974 -30.277 1.00 95.69 178 PRO A N 1
ATOM 1438 C CA . PRO A 1 178 ? 10.325 -1.558 -28.976 1.00 95.69 178 PRO A CA 1
ATOM 1439 C C . PRO A 1 178 ? 9.293 -0.728 -28.202 1.00 95.69 178 PRO A C 1
ATOM 1441 O O . PRO A 1 178 ? 9.175 0.494 -28.336 1.00 95.69 178 PRO A O 1
ATOM 1444 N N . VAL A 1 179 ? 8.574 -1.408 -27.315 1.00 95.94 179 VAL A N 1
ATOM 1445 C CA . VAL A 1 179 ? 7.650 -0.791 -26.365 1.00 95.94 179 VAL A CA 1
ATOM 1446 C C . VAL A 1 179 ? 8.326 -0.746 -24.997 1.00 95.94 179 VAL A C 1
ATOM 1448 O O . VAL A 1 179 ? 8.803 -1.763 -24.493 1.00 95.94 179 VAL A O 1
ATOM 1451 N N . VAL A 1 180 ? 8.372 0.431 -24.377 1.00 96.12 180 VAL A N 1
ATOM 1452 C CA . VAL A 1 180 ? 8.921 0.622 -23.030 1.00 96.12 180 VAL A CA 1
ATOM 1453 C C . VAL A 1 180 ? 7.794 0.859 -22.029 1.00 96.12 180 VAL A C 1
ATOM 1455 O O . VAL A 1 180 ? 6.879 1.651 -22.260 1.00 96.12 180 VAL A O 1
ATOM 1458 N N . LEU A 1 181 ? 7.862 0.147 -20.907 1.00 96.12 181 LEU A N 1
ATOM 1459 C CA . LEU A 1 181 ? 6.946 0.275 -19.784 1.00 96.12 181 LEU A CA 1
ATOM 1460 C C . LEU A 1 181 ? 7.677 0.915 -18.604 1.00 96.12 181 LEU A C 1
ATOM 1462 O O . LEU A 1 181 ? 8.695 0.393 -18.139 1.00 96.12 181 LEU A O 1
ATOM 1466 N N . TYR A 1 182 ? 7.123 2.016 -18.104 1.00 90.81 182 TYR A N 1
ATOM 1467 C CA . TYR A 1 182 ? 7.547 2.669 -16.866 1.00 90.81 182 TYR A CA 1
ATOM 1468 C C . TYR A 1 182 ? 6.505 2.389 -15.782 1.00 90.81 182 TYR A C 1
ATOM 1470 O O . TYR A 1 182 ? 5.309 2.469 -16.043 1.00 90.81 182 TYR A O 1
ATOM 1478 N N . GLU A 1 183 ? 6.947 2.041 -14.577 1.00 89.44 183 GLU A N 1
ATOM 1479 C CA . GLU A 1 183 ? 6.076 1.653 -13.464 1.00 89.44 183 GLU A CA 1
ATOM 1480 C C . GLU A 1 183 ? 6.601 2.288 -12.175 1.00 89.44 183 GLU A C 1
ATOM 1482 O O . GLU A 1 183 ? 7.800 2.192 -11.902 1.00 89.44 183 GLU A O 1
ATOM 1487 N N . SER A 1 184 ? 5.738 2.952 -11.394 1.00 85.56 184 SER A N 1
ATOM 1488 C CA . SER A 1 184 ? 6.155 3.675 -10.182 1.00 85.56 184 SER A CA 1
ATOM 1489 C C . SER A 1 184 ? 6.973 2.780 -9.244 1.00 85.56 184 SER A C 1
ATOM 1491 O O . SER A 1 184 ? 6.467 1.790 -8.710 1.00 85.56 184 SER A O 1
ATOM 1493 N N . GLY A 1 185 ? 8.235 3.159 -9.024 1.00 78.88 185 GLY A N 1
ATOM 1494 C CA . GLY A 1 185 ? 9.173 2.455 -8.149 1.00 78.88 185 GLY A CA 1
ATOM 1495 C C . GLY A 1 185 ? 10.018 1.360 -8.817 1.00 78.88 185 GLY A C 1
ATOM 1496 O O . GLY A 1 185 ? 10.832 0.759 -8.124 1.00 78.88 185 GLY A O 1
ATOM 1497 N N . PHE A 1 186 ? 9.863 1.082 -10.117 1.00 82.94 186 PHE A N 1
ATOM 1498 C CA . PHE A 1 186 ? 10.618 0.036 -10.823 1.00 82.94 186 PHE A CA 1
ATOM 1499 C C . PHE A 1 186 ? 11.453 0.578 -11.992 1.00 82.94 186 PHE A C 1
ATOM 1501 O O . PHE A 1 186 ? 11.093 1.550 -12.657 1.00 82.94 186 PHE A O 1
ATOM 1508 N N . ALA A 1 187 ? 12.546 -0.126 -12.305 1.00 86.38 187 ALA A N 1
ATOM 1509 C CA . ALA A 1 187 ? 13.341 0.133 -13.502 1.00 86.38 187 ALA A CA 1
ATOM 1510 C C . ALA A 1 187 ? 12.511 -0.067 -14.797 1.00 86.38 187 ALA A C 1
ATOM 1512 O O . ALA A 1 187 ? 11.676 -0.979 -14.840 1.00 86.38 187 ALA A O 1
ATOM 1513 N N . PRO A 1 188 ? 12.754 0.722 -15.868 1.00 91.12 188 PRO A N 1
ATOM 1514 C CA . PRO A 1 188 ? 12.023 0.598 -17.129 1.00 91.12 188 PRO A CA 1
ATOM 1515 C C . PRO A 1 188 ? 12.132 -0.809 -17.722 1.00 91.12 188 PRO A C 1
ATOM 1517 O O . PRO A 1 188 ? 13.232 -1.349 -17.874 1.00 91.12 188 PRO A O 1
ATOM 1520 N N . ARG A 1 189 ? 10.991 -1.399 -18.084 1.00 93.94 189 ARG A N 1
ATOM 1521 C CA . ARG A 1 189 ? 10.919 -2.752 -18.651 1.00 93.94 189 ARG A CA 1
ATOM 1522 C C . ARG A 1 189 ? 10.660 -2.662 -20.149 1.00 93.94 189 ARG A C 1
ATOM 1524 O O . ARG A 1 189 ? 9.750 -1.957 -20.576 1.00 93.94 189 ARG A O 1
ATOM 1531 N N . TRP A 1 190 ? 11.451 -3.379 -20.936 1.00 94.38 190 TRP A N 1
ATOM 1532 C CA . TRP A 1 190 ? 11.446 -3.284 -22.395 1.00 94.38 190 TRP A CA 1
ATOM 1533 C C . TRP A 1 190 ? 10.799 -4.514 -23.033 1.00 94.38 190 TRP A C 1
ATOM 1535 O O . TRP A 1 190 ? 11.040 -5.645 -22.612 1.00 94.38 190 TRP A O 1
ATOM 1545 N N . TYR A 1 191 ? 9.976 -4.283 -24.050 1.00 93.25 191 TYR A N 1
ATOM 1546 C CA . TYR A 1 191 ? 9.180 -5.287 -24.743 1.00 93.25 191 TYR A CA 1
ATOM 1547 C C . TYR A 1 191 ? 9.527 -5.196 -26.226 1.00 93.25 191 TYR A C 1
ATOM 1549 O O . TYR A 1 191 ? 9.303 -4.166 -26.861 1.00 93.25 191 TYR A O 1
ATOM 1557 N N . VAL A 1 192 ? 10.097 -6.268 -26.770 1.00 93.38 192 VAL A N 1
ATOM 1558 C CA . VAL A 1 192 ? 10.373 -6.389 -28.205 1.00 93.38 192 VAL A CA 1
ATOM 1559 C C . VAL A 1 192 ? 9.178 -7.049 -28.908 1.00 93.38 192 VAL A C 1
ATOM 1561 O O . VAL A 1 192 ? 8.593 -7.987 -28.348 1.00 93.38 192 VAL A O 1
ATOM 1564 N N . PRO A 1 193 ? 8.791 -6.592 -30.114 1.00 92.38 193 PRO A N 1
ATOM 1565 C CA . PRO A 1 193 ? 7.874 -7.322 -30.984 1.00 92.38 193 PRO A CA 1
ATOM 1566 C C . PRO A 1 193 ? 8.393 -8.738 -31.244 1.00 92.38 193 PRO A C 1
ATOM 1568 O O . PRO A 1 193 ? 9.593 -8.949 -31.404 1.00 92.38 193 PRO A O 1
ATOM 1571 N N . ARG A 1 194 ? 7.499 -9.731 -31.318 1.00 88.62 194 ARG A N 1
ATOM 1572 C CA . ARG A 1 194 ? 7.914 -11.138 -31.469 1.00 88.62 194 ARG A CA 1
ATOM 1573 C C . ARG A 1 194 ? 8.654 -11.431 -32.784 1.00 88.62 194 ARG A C 1
ATOM 1575 O O . ARG A 1 194 ? 9.465 -12.348 -32.816 1.00 88.62 194 ARG A O 1
ATOM 1582 N N . ALA A 1 195 ? 8.397 -10.653 -33.837 1.00 90.62 195 ALA A N 1
ATOM 1583 C CA . ALA A 1 195 ? 9.098 -10.760 -35.119 1.00 90.62 195 ALA A CA 1
ATOM 1584 C C . ALA A 1 195 ? 10.587 -10.366 -35.036 1.00 90.62 195 ALA A C 1
ATOM 1586 O O . ALA A 1 195 ? 11.384 -10.820 -35.852 1.00 90.62 195 ALA A O 1
ATOM 1587 N N . ASP A 1 196 ? 10.962 -9.581 -34.023 1.00 90.69 196 ASP A N 1
ATOM 1588 C CA . ASP A 1 196 ? 12.292 -8.982 -33.868 1.00 90.69 196 ASP A CA 1
ATOM 1589 C C . ASP A 1 196 ? 13.229 -9.871 -33.017 1.00 90.69 196 ASP A C 1
ATOM 1591 O O . ASP A 1 196 ? 14.292 -9.429 -32.573 1.00 90.69 196 ASP A O 1
ATOM 1595 N N . ILE A 1 197 ? 12.814 -11.119 -32.750 1.00 92.38 197 ILE A N 1
ATOM 1596 C CA . ILE A 1 197 ? 13.469 -12.109 -31.884 1.00 92.38 197 ILE A CA 1
ATOM 1597 C C . ILE A 1 197 ? 13.922 -13.306 -32.731 1.00 92.38 197 ILE A C 1
ATOM 1599 O O . ILE A 1 197 ? 13.104 -13.922 -33.416 1.00 92.38 197 ILE A O 1
ATOM 1603 N N . ASP A 1 198 ? 15.187 -13.723 -32.622 1.00 89.44 198 ASP A N 1
ATOM 1604 C CA . ASP A 1 198 ? 15.611 -15.014 -33.175 1.00 89.44 198 ASP A CA 1
ATOM 1605 C C . ASP A 1 198 ? 15.180 -16.154 -32.238 1.00 89.44 198 ASP A C 1
ATOM 1607 O O . ASP A 1 198 ? 15.902 -16.550 -31.318 1.00 89.44 198 ASP A O 1
ATOM 1611 N N . GLU A 1 199 ? 13.987 -16.710 -32.483 1.00 86.88 199 GLU A N 1
ATOM 1612 C CA . GLU A 1 199 ? 13.438 -17.829 -31.701 1.00 86.88 199 GLU A CA 1
ATOM 1613 C C . GLU A 1 199 ? 14.369 -19.055 -31.637 1.00 86.88 199 GLU A C 1
ATOM 1615 O O . GLU A 1 199 ? 14.221 -19.877 -30.731 1.00 86.88 199 GLU A O 1
ATOM 1620 N N . LYS A 1 200 ? 15.346 -19.186 -32.549 1.00 86.31 200 LYS A N 1
ATOM 1621 C CA . LYS A 1 200 ? 16.328 -20.285 -32.546 1.00 86.31 200 LYS A CA 1
ATOM 1622 C C . LYS A 1 200 ? 17.285 -20.223 -31.351 1.00 86.31 200 LYS A C 1
ATOM 1624 O O . LYS A 1 200 ? 17.787 -21.266 -30.943 1.00 86.31 200 LYS A O 1
ATOM 1629 N N . GLN A 1 201 ? 17.525 -19.033 -30.792 1.00 83.56 201 GLN A N 1
ATOM 1630 C CA . GLN A 1 201 ? 18.416 -18.835 -29.637 1.00 83.56 201 GLN A CA 1
ATOM 1631 C C . GLN A 1 201 ? 17.738 -19.165 -28.298 1.00 83.56 201 GLN A C 1
ATOM 1633 O O . GLN A 1 201 ? 18.390 -19.216 -27.254 1.00 83.56 201 GLN A O 1
ATOM 1638 N N . LEU A 1 202 ? 16.420 -19.376 -28.301 1.00 82.56 202 LEU A N 1
ATOM 1639 C CA . LEU A 1 202 ? 15.630 -19.610 -27.100 1.00 82.56 202 LEU A CA 1
ATOM 1640 C C . LEU A 1 202 ? 15.345 -21.115 -26.915 1.00 82.56 202 LEU A C 1
ATOM 1642 O O . LEU A 1 202 ? 15.180 -21.865 -27.875 1.00 82.56 202 LEU A O 1
ATOM 1646 N N . ARG A 1 203 ? 15.213 -21.575 -25.661 1.00 77.44 203 ARG A N 1
ATOM 1647 C CA . ARG A 1 203 ? 14.745 -22.939 -25.324 1.00 77.44 203 ARG A CA 1
ATOM 1648 C C . ARG A 1 203 ? 13.581 -22.891 -24.319 1.00 77.44 203 ARG A C 1
ATOM 1650 O O . ARG A 1 203 ? 13.761 -22.294 -23.255 1.00 77.44 203 ARG A O 1
ATOM 1657 N N . PRO A 1 204 ? 12.401 -23.469 -24.621 1.00 66.44 204 PRO A N 1
ATOM 1658 C CA . PRO A 1 204 ? 11.191 -23.209 -23.844 1.00 66.44 204 PRO A CA 1
ATOM 1659 C C . PRO A 1 204 ? 11.201 -23.932 -22.492 1.00 66.44 204 PRO A C 1
ATOM 1661 O O . PRO A 1 204 ? 11.871 -24.955 -22.327 1.00 66.44 204 PRO A O 1
ATOM 1664 N N . VAL A 1 205 ? 10.450 -23.388 -21.533 1.00 71.75 205 VAL A N 1
ATOM 1665 C CA . VAL A 1 205 ? 10.251 -23.916 -20.175 1.00 71.75 205 VAL A CA 1
ATOM 1666 C C . VAL A 1 205 ? 8.812 -23.664 -19.725 1.00 71.75 205 VAL A C 1
ATOM 1668 O O . VAL A 1 205 ? 8.254 -22.589 -19.943 1.00 71.75 205 VAL A O 1
ATOM 1671 N N . GLU A 1 206 ? 8.220 -24.668 -19.086 1.00 46.22 206 GLU A N 1
ATOM 1672 C CA . GLU A 1 206 ? 6.817 -24.701 -18.669 1.00 46.22 206 GLU A CA 1
ATOM 1673 C C . GLU A 1 206 ? 6.644 -24.201 -17.223 1.00 46.22 206 GLU A C 1
ATOM 1675 O O . GLU A 1 206 ? 6.187 -24.927 -16.348 1.00 46.22 206 GLU A O 1
ATOM 1680 N N . ASP A 1 207 ? 6.991 -22.933 -16.985 1.00 51.28 207 ASP A N 1
ATOM 1681 C CA . ASP A 1 207 ? 6.681 -22.220 -15.738 1.00 51.28 207 ASP A CA 1
ATOM 1682 C C . ASP A 1 207 ? 5.532 -21.217 -15.956 1.00 51.28 207 ASP A C 1
ATOM 1684 O O . ASP A 1 207 ? 5.540 -20.427 -16.908 1.00 51.28 207 ASP A O 1
ATOM 1688 N N . ARG A 1 208 ? 4.550 -21.215 -15.042 1.00 43.31 208 ARG A N 1
ATOM 1689 C CA . ARG A 1 208 ? 3.476 -20.206 -14.958 1.00 43.31 208 ARG A CA 1
ATOM 1690 C C . ARG A 1 208 ? 3.651 -19.345 -13.698 1.00 43.31 208 ARG A C 1
ATOM 1692 O O . ARG A 1 208 ? 3.168 -19.739 -12.638 1.00 43.31 208 ARG A O 1
ATOM 1699 N N . PRO A 1 209 ? 4.289 -18.165 -13.778 1.00 41.72 209 PRO A N 1
ATOM 1700 C CA . PRO A 1 209 ? 4.322 -17.234 -12.656 1.00 41.72 209 PRO A CA 1
ATOM 1701 C C . PRO A 1 209 ? 2.952 -16.564 -12.474 1.00 41.72 209 PRO A C 1
ATOM 1703 O O . PRO A 1 209 ? 2.496 -15.807 -13.330 1.00 41.72 209 PRO A O 1
ATOM 1706 N N . SER A 1 210 ? 2.297 -16.816 -11.340 1.00 31.61 210 SER A N 1
ATOM 1707 C CA . SER A 1 210 ? 1.069 -16.123 -10.940 1.00 31.61 210 SER A CA 1
ATOM 1708 C C . SER A 1 210 ? 1.388 -14.707 -10.442 1.00 31.61 210 SER A C 1
ATOM 1710 O O . SER A 1 210 ? 1.936 -14.548 -9.350 1.00 31.61 210 SER A O 1
ATOM 1712 N N . VAL A 1 211 ? 1.031 -13.679 -11.219 1.00 39.31 211 VAL A N 1
ATOM 1713 C CA . VAL A 1 211 ? 1.169 -12.259 -10.841 1.00 39.31 211 VAL A CA 1
ATOM 1714 C C . VAL A 1 211 ? -0.233 -11.630 -10.774 1.00 39.31 211 VAL A C 1
ATOM 1716 O O . VAL A 1 211 ? -0.956 -11.745 -11.763 1.00 39.31 211 VAL A O 1
ATOM 1719 N N . PRO A 1 212 ? -0.665 -10.992 -9.663 1.00 29.77 212 PRO A N 1
ATOM 1720 C CA . PRO A 1 212 ? -2.104 -10.818 -9.410 1.00 29.77 212 PRO A CA 1
ATOM 1721 C C . PRO A 1 212 ? -2.800 -9.721 -10.226 1.00 29.77 212 PRO A C 1
ATOM 1723 O O . PRO A 1 212 ? -4.011 -9.768 -10.393 1.00 29.77 212 PRO A O 1
ATOM 1726 N N . THR A 1 213 ? -2.055 -8.737 -10.730 1.00 29.11 213 THR A N 1
ATOM 1727 C CA . THR A 1 213 ? -2.588 -7.507 -11.347 1.00 29.11 213 THR A CA 1
ATOM 1728 C C . THR A 1 213 ? -2.298 -7.405 -12.848 1.00 29.11 213 THR A C 1
ATOM 1730 O O . THR A 1 213 ? -2.315 -6.317 -13.422 1.00 29.11 213 THR A O 1
ATOM 1733 N N . ARG A 1 214 ? -2.008 -8.531 -13.516 1.00 35.66 214 ARG A N 1
ATOM 1734 C CA . ARG A 1 214 ? -1.618 -8.542 -14.933 1.00 35.66 214 ARG A CA 1
ATOM 1735 C C . ARG A 1 214 ? -2.418 -9.559 -15.743 1.00 35.66 214 ARG A C 1
ATOM 1737 O O . ARG A 1 214 ? -2.197 -10.762 -15.617 1.00 35.66 214 ARG A O 1
ATOM 1744 N N . ALA A 1 215 ? -3.290 -9.067 -16.628 1.00 24.09 215 ALA A N 1
ATOM 1745 C CA . ALA A 1 215 ? -3.888 -9.878 -17.691 1.00 24.09 215 ALA A CA 1
ATOM 1746 C C . ALA A 1 215 ? -2.772 -10.639 -18.432 1.00 24.09 215 ALA A C 1
ATOM 1748 O O . ALA A 1 215 ? -1.749 -10.037 -18.758 1.00 24.09 215 ALA A O 1
ATOM 1749 N N . CYS A 1 216 ? -2.940 -11.957 -18.602 1.00 24.70 216 CYS A N 1
ATOM 1750 C CA . CYS A 1 216 ? -1.857 -12.949 -18.686 1.00 24.70 216 CYS A CA 1
ATOM 1751 C C . CYS A 1 216 ? -0.640 -12.566 -19.555 1.00 24.70 216 CYS A C 1
ATOM 1753 O O . CYS A 1 216 ? -0.519 -12.965 -20.714 1.00 24.70 216 CYS A O 1
ATOM 1755 N N . ALA A 1 217 ? 0.329 -11.880 -18.947 1.00 27.72 217 ALA A N 1
ATOM 1756 C CA . ALA A 1 217 ? 1.634 -11.648 -19.544 1.00 27.72 217 ALA A CA 1
ATOM 1757 C C . ALA A 1 217 ? 2.460 -12.940 -19.468 1.00 27.72 217 ALA A C 1
ATOM 1759 O O . ALA A 1 217 ? 2.699 -13.477 -18.386 1.00 27.72 217 ALA A O 1
ATOM 1760 N N . THR A 1 218 ? 2.915 -13.440 -20.618 1.00 25.80 218 THR A N 1
ATOM 1761 C CA . THR A 1 218 ? 3.756 -14.646 -20.690 1.00 25.80 218 THR A CA 1
ATOM 1762 C C . THR A 1 218 ? 5.197 -14.281 -20.315 1.00 25.80 218 THR A C 1
ATOM 1764 O O . THR A 1 218 ? 6.031 -13.993 -21.175 1.00 25.80 218 THR A O 1
ATOM 1767 N N . THR A 1 219 ? 5.473 -14.218 -19.008 1.00 29.27 219 THR A N 1
ATOM 1768 C CA . THR A 1 219 ? 6.750 -13.745 -18.444 1.00 29.27 219 THR A CA 1
ATOM 1769 C C . THR A 1 219 ? 7.905 -14.698 -18.756 1.00 29.27 219 THR A C 1
ATOM 1771 O O . THR A 1 219 ? 8.225 -15.611 -17.996 1.00 29.27 219 THR A O 1
ATOM 1774 N N . THR A 1 220 ? 8.576 -14.438 -19.873 1.00 28.17 220 THR A N 1
ATOM 1775 C CA . THR A 1 220 ? 9.892 -14.998 -20.194 1.00 28.17 220 THR A CA 1
ATOM 1776 C C . THR A 1 220 ? 10.920 -14.475 -19.191 1.00 28.17 220 THR A C 1
ATOM 1778 O O . THR A 1 220 ? 11.051 -13.267 -19.016 1.00 28.17 220 THR A O 1
ATOM 1781 N N . THR A 1 221 ? 11.631 -15.372 -18.504 1.00 27.09 221 THR A N 1
ATOM 1782 C CA . THR A 1 221 ? 12.661 -15.014 -17.511 1.00 27.09 221 THR A CA 1
ATOM 1783 C C . THR A 1 221 ? 13.963 -15.740 -17.837 1.00 27.09 221 THR A C 1
ATOM 1785 O O . THR A 1 221 ? 14.395 -16.672 -17.154 1.00 27.09 221 THR A O 1
ATOM 1788 N N . SER A 1 222 ? 14.605 -15.313 -18.925 1.00 26.64 222 SER A N 1
ATOM 1789 C CA . SER A 1 222 ? 15.959 -15.730 -19.293 1.00 26.64 222 SER A CA 1
ATOM 1790 C C . SER A 1 222 ? 16.973 -15.210 -18.266 1.00 26.64 222 SER A C 1
ATOM 1792 O O . SER A 1 222 ? 17.468 -14.090 -18.366 1.00 26.64 222 SER A O 1
ATOM 1794 N N . ALA A 1 223 ? 17.271 -16.022 -17.251 1.00 23.72 223 ALA A N 1
ATOM 1795 C CA . ALA A 1 223 ? 18.290 -15.706 -16.259 1.00 23.72 223 ALA A CA 1
ATOM 1796 C C . ALA A 1 223 ? 19.698 -15.958 -16.825 1.00 23.72 223 ALA A C 1
ATOM 1798 O O . ALA A 1 223 ? 20.147 -17.103 -16.918 1.00 23.72 223 ALA A O 1
ATOM 1799 N N . THR A 1 224 ? 20.412 -14.882 -17.154 1.00 27.28 224 THR A N 1
ATOM 1800 C CA . THR A 1 224 ? 21.829 -14.908 -17.543 1.00 27.28 224 THR A CA 1
ATOM 1801 C C . THR A 1 224 ? 22.638 -13.971 -16.655 1.00 27.28 224 THR A C 1
ATOM 1803 O O . THR A 1 224 ? 22.412 -12.764 -16.623 1.00 27.28 224 THR A O 1
ATOM 1806 N N . ARG A 1 225 ? 23.592 -14.548 -15.918 1.00 22.62 225 ARG A N 1
ATOM 1807 C CA . ARG A 1 225 ? 24.621 -13.826 -15.164 1.00 22.62 225 ARG A CA 1
ATOM 1808 C C . ARG A 1 225 ? 25.856 -13.733 -16.054 1.00 22.62 225 ARG A C 1
ATOM 1810 O O . ARG A 1 225 ? 26.369 -14.773 -16.449 1.00 22.62 225 ARG A O 1
ATOM 1817 N N . THR A 1 226 ? 26.319 -12.522 -16.333 1.00 28.89 226 THR A N 1
ATOM 1818 C CA . THR A 1 226 ? 27.480 -12.263 -17.194 1.00 28.89 226 THR A CA 1
ATOM 1819 C C . THR A 1 226 ? 28.756 -12.930 -16.658 1.00 28.89 226 THR A C 1
ATOM 1821 O O . THR A 1 226 ? 28.974 -12.921 -15.446 1.00 28.89 226 THR A O 1
ATOM 1824 N N . THR A 1 227 ? 29.611 -13.397 -17.580 1.00 25.56 227 THR A N 1
ATOM 1825 C CA . THR A 1 227 ? 30.982 -13.932 -17.375 1.00 25.56 227 THR A CA 1
ATOM 1826 C C . THR A 1 227 ? 31.089 -15.330 -16.696 1.00 25.56 227 THR A C 1
ATOM 1828 O O . THR A 1 227 ? 30.168 -15.771 -16.003 1.00 25.56 227 THR A O 1
ATOM 1831 N N . PRO A 1 228 ? 32.157 -16.121 -16.970 1.00 28.30 228 PRO A N 1
ATOM 1832 C CA . PRO A 1 228 ? 32.197 -16.952 -18.185 1.00 28.30 228 PRO A CA 1
ATOM 1833 C C . PRO A 1 228 ? 32.587 -18.440 -17.956 1.00 28.30 228 PRO A C 1
ATOM 1835 O O . PRO A 1 228 ? 33.048 -18.819 -16.884 1.00 28.30 228 PRO A O 1
ATOM 1838 N N . HIS A 1 229 ? 32.486 -19.244 -19.030 1.00 22.69 229 HIS A N 1
ATOM 1839 C CA . HIS A 1 229 ? 32.947 -20.646 -19.205 1.00 22.69 229 HIS A CA 1
ATOM 1840 C C . HIS A 1 229 ? 32.210 -21.788 -18.450 1.00 22.69 229 HIS A C 1
ATOM 1842 O O . HIS A 1 229 ? 31.863 -21.671 -17.280 1.00 22.69 229 HIS A O 1
ATOM 1848 N N . GLY A 1 230 ? 32.089 -22.960 -19.108 1.00 24.08 230 GLY A N 1
ATOM 1849 C CA . GLY A 1 230 ? 31.911 -24.282 -18.459 1.00 24.08 230 GLY A CA 1
ATOM 1850 C C . GLY A 1 230 ? 30.641 -25.101 -18.824 1.00 24.08 230 GLY A C 1
ATOM 1851 O O . GLY A 1 230 ? 29.535 -24.602 -18.623 1.00 24.08 230 GLY A O 1
ATOM 1852 N N . PRO A 1 231 ? 30.755 -26.360 -19.318 1.00 31.73 231 PRO A N 1
ATOM 1853 C CA . PRO A 1 231 ? 29.624 -27.281 -19.600 1.00 31.73 231 PRO A CA 1
ATOM 1854 C C . PRO A 1 231 ? 29.211 -28.123 -18.348 1.00 31.73 231 PRO A C 1
ATOM 1856 O O . PRO A 1 231 ? 29.859 -28.010 -17.314 1.00 31.73 231 PRO A O 1
ATOM 1859 N N . THR A 1 232 ? 28.166 -28.981 -18.289 1.00 23.52 232 THR A N 1
ATOM 1860 C CA . THR A 1 232 ? 27.584 -29.923 -19.290 1.00 23.52 232 THR A CA 1
ATOM 1861 C C . THR A 1 232 ? 26.173 -30.455 -18.874 1.00 23.52 232 THR A C 1
ATOM 1863 O O . THR A 1 232 ? 25.905 -30.481 -17.681 1.00 23.52 232 THR A O 1
ATOM 1866 N N . ALA A 1 233 ? 25.348 -30.937 -19.837 1.00 23.23 233 ALA A N 1
ATOM 1867 C CA . ALA A 1 233 ? 24.189 -31.899 -19.788 1.00 23.23 233 ALA A CA 1
ATOM 1868 C C . ALA A 1 233 ? 22.997 -31.713 -18.776 1.00 23.23 233 ALA A C 1
ATOM 1870 O O . ALA A 1 233 ? 23.226 -31.336 -17.637 1.00 23.23 233 ALA A O 1
ATOM 1871 N N . THR A 1 234 ? 21.676 -31.863 -19.066 1.00 21.91 234 THR A N 1
ATOM 1872 C CA . THR A 1 234 ? 20.801 -32.802 -19.867 1.00 21.91 234 THR A CA 1
ATOM 1873 C C . THR A 1 234 ? 20.314 -34.004 -19.013 1.00 21.91 234 THR A C 1
ATOM 1875 O O . THR A 1 234 ? 21.162 -34.503 -18.276 1.00 21.91 234 THR A O 1
ATOM 1878 N N . PRO A 1 235 ? 19.034 -34.501 -19.031 1.00 27.70 235 PRO A N 1
ATOM 1879 C CA . PRO A 1 235 ? 17.924 -34.460 -20.031 1.00 27.70 235 PRO A CA 1
ATOM 1880 C C . PRO A 1 235 ? 16.667 -33.638 -19.558 1.00 27.70 235 PRO A C 1
ATOM 1882 O O . PRO A 1 235 ? 16.904 -32.610 -18.930 1.00 27.70 235 PRO A O 1
ATOM 1885 N N . THR A 1 236 ? 15.351 -33.835 -19.847 1.00 21.39 236 THR A N 1
ATOM 1886 C CA . THR A 1 236 ? 14.527 -34.926 -20.467 1.00 21.39 236 THR A CA 1
ATOM 1887 C C . THR A 1 236 ? 13.262 -34.419 -21.241 1.00 21.39 236 THR A C 1
ATOM 1889 O O . THR A 1 236 ? 13.416 -33.573 -22.115 1.00 21.39 236 THR A O 1
ATOM 1892 N N . ALA A 1 237 ? 12.042 -34.959 -21.016 1.00 22.70 237 ALA A N 1
ATOM 1893 C CA . ALA A 1 237 ? 10.800 -34.803 -21.821 1.00 22.70 237 ALA A CA 1
ATOM 1894 C C . ALA A 1 237 ? 9.542 -34.609 -20.911 1.00 22.70 237 ALA A C 1
ATOM 1896 O O . ALA A 1 237 ? 9.693 -34.746 -19.701 1.00 22.70 237 ALA A O 1
ATOM 1897 N N . ARG A 1 238 ? 8.299 -34.322 -21.365 1.00 20.70 238 ARG A N 1
ATOM 1898 C CA . ARG A 1 238 ? 7.643 -34.490 -22.689 1.00 20.70 238 ARG A CA 1
ATOM 1899 C C . ARG A 1 238 ? 6.459 -33.497 -22.891 1.00 20.70 238 ARG A C 1
ATOM 1901 O O . ARG A 1 238 ? 5.833 -33.095 -21.927 1.00 20.70 238 ARG A O 1
ATOM 1908 N N . SER A 1 239 ? 6.172 -33.164 -24.155 1.00 23.11 239 SER A N 1
ATOM 1909 C CA . SER A 1 239 ? 5.188 -32.206 -24.734 1.00 23.11 239 SER A CA 1
ATOM 1910 C C . SER A 1 239 ? 3.686 -32.379 -24.382 1.00 23.11 239 SER A C 1
ATOM 1912 O O . SER A 1 239 ? 3.342 -33.464 -23.912 1.00 23.11 239 SER A O 1
ATOM 1914 N N . PRO A 1 240 ? 2.752 -31.482 -24.828 1.00 26.98 240 PRO A N 1
ATOM 1915 C CA . PRO A 1 240 ? 2.865 -30.076 -25.308 1.00 26.98 240 PRO A CA 1
ATOM 1916 C C . PRO A 1 240 ? 1.832 -29.078 -24.692 1.00 26.98 240 PRO A C 1
ATOM 1918 O O . PRO A 1 240 ? 0.789 -29.487 -24.193 1.00 26.98 240 PRO A O 1
ATOM 1921 N N . GLY A 1 241 ? 1.996 -27.755 -24.892 1.00 24.48 241 GLY A N 1
ATOM 1922 C CA . GLY A 1 241 ? 0.849 -26.827 -24.747 1.00 24.48 241 GLY A CA 1
ATOM 1923 C C . GLY A 1 241 ? 1.080 -25.328 -24.989 1.00 24.48 241 GLY A C 1
ATOM 1924 O O . GLY A 1 241 ? 0.371 -24.720 -25.785 1.00 24.48 241 GLY A O 1
ATOM 1925 N N . SER A 1 242 ? 2.059 -24.708 -24.324 1.00 26.38 242 SER A N 1
ATOM 1926 C CA . SER A 1 242 ? 2.294 -23.250 -24.399 1.00 26.38 242 SER A CA 1
ATOM 1927 C C . SER A 1 242 ? 3.735 -22.902 -24.014 1.00 26.38 242 SER A C 1
ATOM 1929 O O . SER A 1 242 ? 4.201 -23.364 -22.976 1.00 26.38 242 SER A O 1
ATOM 1931 N N . ARG A 1 243 ? 4.448 -22.097 -24.816 1.00 25.09 243 ARG A N 1
ATOM 1932 C CA . ARG A 1 243 ? 5.894 -21.847 -24.633 1.00 25.09 243 ARG A CA 1
ATOM 1933 C C . ARG A 1 243 ? 6.200 -20.516 -23.929 1.00 25.09 243 ARG A C 1
ATOM 1935 O O . ARG A 1 243 ? 6.227 -19.471 -24.577 1.00 25.09 243 ARG A O 1
ATOM 1942 N N . THR A 1 244 ? 6.502 -20.599 -22.634 1.00 27.92 244 THR A N 1
ATOM 1943 C CA . THR A 1 244 ? 7.314 -19.618 -21.880 1.00 27.92 244 THR A CA 1
ATOM 1944 C C . THR A 1 244 ? 8.798 -20.045 -21.947 1.00 27.92 244 THR A C 1
ATOM 1946 O O . THR A 1 244 ? 9.101 -21.104 -22.502 1.00 27.92 244 THR A O 1
ATOM 1949 N N . TRP A 1 245 ? 9.752 -19.245 -21.445 1.00 29.28 245 TRP A N 1
ATOM 1950 C CA . TRP A 1 245 ? 11.197 -19.510 -21.592 1.00 29.28 245 TRP A CA 1
ATOM 1951 C C . TRP A 1 245 ? 11.997 -19.021 -20.359 1.00 29.28 245 TRP A C 1
ATOM 1953 O O . TRP A 1 245 ? 11.951 -17.833 -20.039 1.00 29.28 245 TRP A O 1
ATOM 1963 N N . CYS A 1 246 ? 12.727 -19.917 -19.670 1.00 24.14 246 CYS A N 1
ATOM 1964 C CA . CYS A 1 246 ? 13.476 -19.652 -18.420 1.00 24.14 246 CYS A CA 1
ATOM 1965 C C . CYS A 1 246 ? 14.705 -20.588 -18.249 1.00 24.14 246 CYS A C 1
ATOM 1967 O O . CYS A 1 246 ? 14.809 -21.613 -18.925 1.00 24.14 246 CYS A O 1
ATOM 1969 N N . ARG A 1 247 ? 15.615 -20.303 -17.296 1.00 24.05 247 ARG A N 1
ATOM 1970 C CA . ARG A 1 247 ? 16.590 -21.284 -16.747 1.00 24.05 247 ARG A CA 1
ATOM 1971 C C . ARG A 1 247 ? 16.895 -20.998 -15.269 1.00 24.05 247 ARG A C 1
ATOM 1973 O O . ARG A 1 247 ? 16.920 -19.848 -14.854 1.00 24.05 247 ARG A O 1
ATOM 1980 N N . SER A 1 248 ? 17.142 -22.044 -14.481 1.00 25.11 248 SER A N 1
ATOM 1981 C CA . SER A 1 248 ? 17.332 -21.980 -13.024 1.00 25.11 248 SER A CA 1
ATOM 1982 C C . SER A 1 248 ? 18.792 -21.857 -12.562 1.00 25.11 248 SER A C 1
ATOM 1984 O O . SER A 1 248 ? 19.664 -22.559 -13.079 1.00 25.11 248 SER A O 1
ATOM 1986 N N . SER A 1 249 ? 19.025 -21.121 -11.470 1.00 23.53 249 SER A N 1
ATOM 1987 C CA . SER A 1 249 ? 20.122 -21.366 -10.515 1.00 23.53 249 SER A CA 1
ATOM 1988 C C . SER A 1 249 ? 19.792 -20.776 -9.131 1.00 23.53 249 SER A C 1
ATOM 1990 O O . SER A 1 249 ? 19.125 -19.750 -9.024 1.00 23.53 249 SER A O 1
ATOM 1992 N N . ARG A 1 250 ? 20.221 -21.438 -8.045 1.00 29.36 250 ARG A N 1
ATOM 1993 C CA . ARG A 1 250 ? 20.033 -20.949 -6.664 1.00 29.36 250 ARG A CA 1
ATOM 1994 C C . ARG A 1 250 ? 21.206 -20.055 -6.253 1.00 29.36 250 ARG A C 1
ATOM 1996 O O . ARG A 1 250 ? 22.319 -20.568 -6.207 1.00 29.36 250 ARG A O 1
ATOM 2003 N N . THR A 1 251 ? 20.959 -18.790 -5.896 1.00 24.14 251 THR A N 1
ATOM 2004 C CA . THR A 1 251 ? 21.489 -18.039 -4.717 1.00 24.14 251 THR A CA 1
ATOM 2005 C C . THR A 1 251 ? 21.446 -16.519 -4.939 1.00 24.14 251 THR A C 1
ATOM 2007 O O . THR A 1 251 ? 21.684 -16.051 -6.045 1.00 24.14 251 THR A O 1
ATOM 2010 N N . GLY A 1 252 ? 21.229 -15.755 -3.858 1.00 23.22 252 GLY A N 1
ATOM 2011 C CA . GLY A 1 252 ? 21.577 -14.327 -3.755 1.00 23.22 252 GLY A CA 1
ATOM 2012 C C . GLY A 1 252 ? 20.660 -13.333 -4.483 1.00 23.22 252 GLY A C 1
ATOM 2013 O O . GLY A 1 252 ? 20.760 -13.153 -5.693 1.00 23.22 252 GLY A O 1
ATOM 2014 N N . SER A 1 253 ? 19.834 -12.611 -3.723 1.00 25.70 253 SER A N 1
ATOM 2015 C CA . SER A 1 253 ? 18.941 -11.550 -4.214 1.00 25.70 253 SER A CA 1
ATOM 2016 C C . SER A 1 253 ? 19.672 -10.481 -5.039 1.00 25.70 253 SER A C 1
ATOM 2018 O O . SER A 1 253 ? 20.558 -9.801 -4.521 1.00 25.70 253 SER A O 1
ATOM 2020 N N . ARG A 1 254 ? 19.267 -10.290 -6.301 1.00 21.09 254 ARG A N 1
ATOM 2021 C CA . ARG A 1 254 ? 19.639 -9.152 -7.165 1.00 21.09 254 ARG A CA 1
ATOM 2022 C C . ARG A 1 254 ? 18.434 -8.759 -8.027 1.00 21.09 254 ARG A C 1
ATOM 2024 O O . ARG A 1 254 ? 17.579 -9.598 -8.298 1.00 21.09 254 ARG A O 1
ATOM 2031 N N . CYS A 1 255 ? 18.339 -7.485 -8.403 1.00 22.34 255 CYS A N 1
ATOM 2032 C CA . CYS A 1 255 ? 17.164 -6.934 -9.083 1.00 22.34 255 CYS A CA 1
ATOM 2033 C C . CYS A 1 255 ? 17.019 -7.464 -10.521 1.00 22.34 255 CYS A C 1
ATOM 2035 O O . CYS A 1 255 ? 18.013 -7.617 -11.229 1.00 22.34 255 CYS A O 1
ATOM 2037 N N . PHE A 1 256 ? 15.779 -7.704 -10.957 1.00 21.92 256 PHE A N 1
ATOM 2038 C CA . PHE A 1 256 ? 15.461 -8.259 -12.276 1.00 21.92 256 PHE A CA 1
ATOM 2039 C C . PHE A 1 256 ? 14.838 -7.210 -13.205 1.00 21.92 256 PHE A C 1
ATOM 2041 O O . PHE A 1 256 ? 13.829 -6.597 -12.857 1.00 21.92 256 PHE A O 1
ATOM 2048 N N . SER A 1 257 ? 15.368 -7.103 -14.424 1.00 23.75 257 SER A N 1
ATOM 2049 C CA . SER A 1 257 ? 14.693 -6.454 -15.554 1.00 23.75 257 SER A CA 1
ATOM 2050 C C . SER A 1 257 ? 14.127 -7.533 -16.474 1.00 23.75 257 SER A C 1
ATOM 2052 O O . SER A 1 257 ? 14.885 -8.251 -17.121 1.00 23.75 257 SER A O 1
ATOM 2054 N N . THR A 1 258 ? 12.803 -7.677 -16.531 1.00 28.20 258 THR A N 1
ATOM 2055 C CA . THR A 1 258 ? 12.141 -8.656 -17.406 1.00 28.20 258 THR A CA 1
ATOM 2056 C C . THR A 1 258 ? 11.867 -8.077 -18.790 1.00 28.20 258 THR A C 1
ATOM 2058 O O . THR A 1 258 ? 11.008 -7.208 -18.953 1.00 28.20 258 THR A O 1
ATOM 2061 N N . ALA A 1 259 ? 12.545 -8.620 -19.802 1.00 26.62 259 ALA A N 1
ATOM 2062 C CA . ALA A 1 259 ? 12.079 -8.533 -21.179 1.00 26.62 259 ALA A CA 1
ATOM 2063 C C . ALA A 1 259 ? 10.926 -9.529 -21.367 1.00 26.62 259 ALA A C 1
ATOM 2065 O O . ALA A 1 259 ? 11.100 -10.728 -21.159 1.00 26.62 259 ALA A O 1
ATOM 2066 N N . SER A 1 260 ? 9.739 -9.045 -21.735 1.00 34.72 260 SER A N 1
ATOM 2067 C CA . SER A 1 260 ? 8.596 -9.914 -22.056 1.00 34.72 260 SER A CA 1
ATOM 2068 C C . SER A 1 260 ? 8.139 -9.643 -23.485 1.00 34.72 260 SER A C 1
ATOM 2070 O O . SER A 1 260 ? 8.173 -8.500 -23.932 1.00 34.72 260 SER A O 1
ATOM 2072 N N . ALA A 1 261 ? 7.658 -10.665 -24.190 1.00 29.55 261 ALA A N 1
ATOM 2073 C CA . ALA A 1 261 ? 6.967 -10.446 -25.455 1.00 29.55 261 ALA A CA 1
ATOM 2074 C C . ALA A 1 261 ? 5.579 -9.843 -25.180 1.00 29.55 261 ALA A C 1
ATOM 2076 O O . ALA A 1 261 ? 4.809 -10.390 -24.386 1.00 29.55 261 ALA A O 1
ATOM 2077 N N . TRP A 1 262 ? 5.256 -8.729 -25.838 1.00 30.17 262 TRP A N 1
ATOM 2078 C CA . TRP A 1 262 ? 3.882 -8.232 -25.927 1.00 30.17 262 TRP A CA 1
ATOM 2079 C C . TRP A 1 262 ? 3.251 -8.738 -27.225 1.00 30.17 262 TRP A C 1
ATOM 2081 O O . TRP A 1 262 ? 3.928 -8.840 -28.246 1.00 30.17 262 TRP A O 1
ATOM 2091 N N . ASN A 1 263 ? 1.967 -9.088 -27.180 1.00 29.08 263 ASN A N 1
ATOM 2092 C CA . ASN A 1 263 ? 1.253 -9.647 -28.323 1.00 29.08 263 ASN A CA 1
ATOM 2093 C C . ASN A 1 263 ? -0.156 -9.034 -28.374 1.00 29.08 263 ASN A C 1
ATOM 2095 O O . ASN A 1 263 ? -1.022 -9.481 -27.618 1.00 29.08 263 ASN A O 1
ATOM 2099 N N . PRO A 1 264 ? -0.394 -7.993 -29.192 1.00 26.92 264 PRO A N 1
ATOM 2100 C CA . PRO A 1 264 ? -1.722 -7.414 -29.330 1.00 26.92 264 PRO A CA 1
ATOM 2101 C C . PRO A 1 264 ? -2.654 -8.419 -30.011 1.00 26.92 264 PRO A C 1
ATOM 2103 O O . PRO A 1 264 ? -2.357 -8.917 -31.097 1.00 26.92 264 PRO A O 1
ATOM 2106 N N . SER A 1 265 ? -3.800 -8.703 -29.394 1.00 28.31 265 SER A N 1
ATOM 2107 C CA . SER A 1 265 ? -4.873 -9.429 -30.076 1.00 28.31 265 SER A CA 1
ATOM 2108 C C . SER A 1 265 ? -5.413 -8.564 -31.221 1.00 28.31 265 SER A C 1
ATOM 2110 O O . SER A 1 265 ? -5.751 -7.403 -30.972 1.00 28.31 265 SER A O 1
ATOM 2112 N N . PRO A 1 266 ? -5.525 -9.079 -32.460 1.00 31.06 266 PRO A N 1
ATOM 2113 C CA . PRO A 1 266 ? -6.156 -8.334 -33.539 1.00 31.06 266 PRO A CA 1
ATOM 2114 C C . PRO A 1 266 ? -7.641 -8.139 -33.214 1.00 31.06 266 PRO A C 1
ATOM 2116 O O . PRO A 1 266 ? -8.371 -9.108 -33.004 1.00 31.06 266 PRO A O 1
ATOM 2119 N N . GLY A 1 267 ? -8.085 -6.884 -33.152 1.00 27.11 267 GLY A N 1
ATOM 2120 C CA . GLY A 1 267 ? -9.497 -6.564 -32.965 1.00 27.11 267 GLY A CA 1
ATOM 2121 C C . GLY A 1 267 ? -10.307 -6.988 -34.188 1.00 27.11 267 GLY A C 1
ATOM 2122 O O . GLY A 1 267 ? -10.002 -6.568 -35.305 1.00 27.11 267 GLY A O 1
ATOM 2123 N N . SER A 1 268 ? -11.340 -7.801 -33.977 1.00 29.62 268 SER A N 1
ATOM 2124 C CA . SER A 1 268 ? -12.312 -8.148 -35.013 1.00 29.62 268 SER A CA 1
ATOM 2125 C C . SER A 1 268 ? -13.076 -6.905 -35.475 1.00 29.62 268 SER A C 1
ATOM 2127 O O . SER A 1 268 ? -13.660 -6.198 -34.649 1.00 29.62 268 SER A O 1
ATOM 2129 N N . ARG A 1 269 ? -13.094 -6.683 -36.789 1.00 30.92 269 ARG A N 1
ATOM 2130 C CA . ARG A 1 269 ? -14.148 -5.940 -37.490 1.00 30.92 269 ARG A CA 1
ATOM 2131 C C . ARG A 1 269 ? -15.110 -6.933 -38.129 1.00 30.92 269 ARG A C 1
ATOM 2133 O O . ARG A 1 269 ? -14.634 -8.052 -38.428 1.00 30.92 269 ARG A O 1
#

Radius of gyration: 23.51 Å; chains: 1; bounding box: 52×59×63 Å

Sequence (269 aa):
MGLSWQQGPLSAGAIGHFLTPEPLPQRLLFAEWLRRRMRVKFNDTWIADSENVIVLHEPGRYRDSPYFPREDVDETALVPSGKITHHKDLGDTAWYTVHAGDRATERAAWEFTSLPGHAAELDGRIDFAWRAMDAFYEEADRILGHAADAYHRIDIRNTDRTLEVRVDDTVVARSEHPVVLYESGFAPRWYVPRADIDEKQLRPVEDRPSVPTRACATTTTSATRTTPHGPTATPTARSPGSRTWCRSSRTGSRCFSTASAWNPSPGSR

Secondary structure (DSSP, 8-state):
-TTTSTTSTTSTT-SS----SSPPPSS--EEEE-SS-EEEEETTEEEEEESSPEEEE-TT-SS-EEEEEGGGB-TTTEEEEEEEEEETTTEEEEEEEEEETTEEEEEEEEEESS--GGGGGGTTEEEE-TTTSSEEEETTEEE-SSPPPTT--EEEEE----EEEEETTEEEEEESS-EEEEETTEEEEEE--GGGB-GGG---B------TTSS-----B----S--------------S--B-B-----------------PPPPP-

Foldseek 3Di:
DLQADQQHAQAPNHPDDDPDPDDDDPGDKDKDQDCFWKWFAAPNDTFFTDNGWIWIRTHHDPATWIWGAQVRGHPVQWDFPVDWDADPQFGIKTFTWGDDPPDIHGRQKIAGDRGDPVVCSRPRIMTGDCVNTPFMDTHNHTDPDHDDDPSWDKDKDWDQDWDFDDQAPDTFFIDRTWIWIDTRNDDIAIEHAPVRGPCVVFDFDPDQDDDPPDDDFLFAAADHDDDDDDDDDDDDDDDDDDGHGYDDDDDDDDDDHTHTYDDDDDDDD